Protein AF-0000000083202977 (afdb_homodimer)

pLDDT: mean 98.21, std 1.62, range [86.25, 98.94]

Sequence (234 aa):
MTTTEQITNVATALGWSVETDASRPGFTEFEFRQYTPAGQDFGFSVEMRNGDPDSLLQELEKYYEAYDSDYEAYLWIGTDGHGKNGAPYHIKDIVSDMEAAEAMIDTLYETLKTALKMTTTEQITNVATALGWSVETDASRPGFTEFEFRQYTPAGQDFGFSVEMRNGDPDSLLQELEKYYEAYDSDYEAYLWIGTDGHGKNGAPYHIKDIVSDMEAAEAMIDTLYETLKTALK

Foldseek 3Di:
DAPVVLLCVLLVVLVWDWDWDCPDPQKIKIKTWDAFPLGDTDIDIFMDGNSDVVRRLVRLVVCLVPQDLLVVLVVQADPVRAGDDSAHGHSVRSSVRSVRVSVSSVVSSVSSVVSVD/DAPVVLLCVLLVVLVWDWDWDCPDPQKIKIKTWDAFPLGDTDIDIFMDGNSDVVRRLVRLVVCLVPQDLLVVLVVQADPVRAGDDSAHGHSVRSSVRSVRVSVSSVVSSVSSVVSVD

Solvent-accessible surface area (backbone atoms only — not comparable to full-atom values): 12512 Å² total; per-residue (Å²): 131,52,72,69,53,50,53,47,51,56,43,42,75,72,62,33,47,74,48,76,47,65,83,52,87,60,37,36,37,39,38,41,34,40,65,33,95,68,62,43,88,41,70,53,72,43,46,26,48,70,85,33,67,66,48,27,51,52,44,47,48,53,50,54,72,66,58,46,36,41,36,58,23,44,77,36,47,36,99,76,18,25,34,36,97,71,41,46,60,48,52,59,55,32,35,51,35,30,44,49,44,50,50,51,48,49,49,51,51,54,50,48,56,57,70,74,96,131,53,71,68,52,50,52,46,50,56,42,41,74,72,63,34,46,72,49,77,46,66,84,52,86,61,36,37,37,40,37,40,33,38,63,33,95,67,61,43,87,40,70,53,72,42,46,26,48,69,84,33,65,66,48,28,51,51,44,46,49,52,51,52,74,66,58,46,36,44,37,58,22,44,76,36,49,37,98,75,19,26,34,36,96,71,40,44,60,49,51,60,54,31,35,51,34,30,44,50,46,51,50,50,47,48,52,52,51,54,50,48,54,58,71,73,96

Structure (mmCIF, N/CA/C/O backbone):
data_AF-0000000083202977-model_v1
#
loop_
_entity.id
_entity.type
_entity.pdbx_description
1 polymer 'Uncharacterized protein'
#
loop_
_atom_site.group_PDB
_atom_site.id
_atom_site.type_symbol
_atom_site.label_atom_id
_atom_site.label_alt_id
_atom_site.label_comp_id
_atom_site.label_asym_id
_atom_site.label_entity_id
_atom_site.label_seq_id
_atom_site.pdbx_PDB_ins_code
_atom_site.Cartn_x
_atom_site.Cartn_y
_atom_site.Cartn_z
_atom_site.occupancy
_atom_site.B_iso_or_equiv
_atom_site.auth_seq_id
_atom_site.auth_comp_id
_atom_site.auth_asym_id
_atom_site.auth_atom_id
_atom_site.pdbx_PDB_model_num
ATOM 1 N N . MET A 1 1 ? -1.745 -42.188 -15.844 1 88.81 1 MET A N 1
ATOM 2 C CA . MET A 1 1 ? -1.879 -40.75 -15.852 1 88.81 1 MET A CA 1
ATOM 3 C C . MET A 1 1 ? -0.593 -40.062 -16.328 1 88.81 1 MET A C 1
ATOM 5 O O . MET A 1 1 ? 0.503 -40.469 -15.93 1 88.81 1 MET A O 1
ATOM 9 N N . THR A 1 2 ? -0.663 -39.125 -17.375 1 94.56 2 THR A N 1
ATOM 10 C CA . THR A 1 2 ? 0.52 -38.438 -17.875 1 94.56 2 THR A CA 1
ATOM 11 C C . THR A 1 2 ? 1.009 -37.406 -16.844 1 94.56 2 THR A C 1
ATOM 13 O O . THR A 1 2 ? 0.302 -37.094 -15.891 1 94.56 2 THR A O 1
ATOM 16 N N . THR A 1 3 ? 2.23 -37.062 -17.031 1 96.88 3 THR A N 1
ATOM 17 C CA . THR A 1 3 ? 2.762 -36.031 -16.172 1 96.88 3 THR A CA 1
ATOM 18 C C . THR A 1 3 ? 1.887 -34.781 -16.234 1 96.88 3 THR A C 1
ATOM 20 O O . THR A 1 3 ? 1.595 -34.156 -15.211 1 96.88 3 THR A O 1
ATOM 23 N N . THR A 1 4 ? 1.444 -34.406 -17.406 1 97.88 4 THR A N 1
ATOM 24 C CA . THR A 1 4 ? 0.574 -33.25 -17.609 1 97.88 4 THR A CA 1
ATOM 25 C C . THR A 1 4 ? -0.731 -33.406 -16.844 1 97.88 4 THR A C 1
ATOM 27 O O . THR A 1 4 ? -1.193 -32.469 -16.188 1 97.88 4 THR A O 1
ATOM 30 N N . GLU A 1 5 ? -1.313 -34.594 -16.891 1 97.62 5 GLU A N 1
ATOM 31 C CA . GLU A 1 5 ? -2.555 -34.875 -16.172 1 97.62 5 GLU A CA 1
ATOM 32 C C . GLU A 1 5 ? -2.352 -34.781 -14.656 1 97.62 5 GLU A C 1
ATOM 34 O O . GLU A 1 5 ? -3.211 -34.281 -13.938 1 97.62 5 GLU A O 1
ATOM 39 N N . GLN A 1 6 ? -1.28 -35.312 -14.195 1 98.12 6 GLN A N 1
ATOM 40 C CA . GLN A 1 6 ? -0.985 -35.25 -12.766 1 98.12 6 GLN A CA 1
ATOM 41 C C . GLN A 1 6 ? -0.857 -33.812 -12.281 1 98.12 6 GLN A C 1
ATOM 43 O O . GLN A 1 6 ? -1.429 -33.469 -11.25 1 98.12 6 GLN A O 1
ATOM 48 N N . ILE A 1 7 ? -0.092 -33.031 -13.016 1 98.75 7 ILE A N 1
ATOM 49 C CA . ILE A 1 7 ? 0.1 -31.625 -12.672 1 98.75 7 ILE A CA 1
ATOM 50 C C . ILE A 1 7 ? -1.249 -30.906 -12.656 1 98.75 7 ILE A C 1
ATOM 52 O O . ILE A 1 7 ? -1.564 -30.188 -11.703 1 98.75 7 ILE A O 1
ATOM 56 N N . THR A 1 8 ? -2.041 -31.078 -13.68 1 98.69 8 THR A N 1
ATOM 57 C CA . THR A 1 8 ? -3.346 -30.438 -13.797 1 98.69 8 THR A CA 1
ATOM 58 C C . THR A 1 8 ? -4.258 -30.844 -12.648 1 98.69 8 THR A C 1
ATOM 60 O O . THR A 1 8 ? -4.93 -30.016 -12.047 1 98.69 8 THR A O 1
ATOM 63 N N . ASN A 1 9 ? -4.227 -32.156 -12.328 1 98.56 9 ASN A N 1
ATOM 64 C CA . ASN A 1 9 ? -5.082 -32.656 -11.258 1 98.56 9 ASN A CA 1
ATOM 65 C C . ASN A 1 9 ? -4.703 -32.062 -9.906 1 98.56 9 ASN A C 1
ATOM 67 O O . ASN A 1 9 ? -5.574 -31.656 -9.133 1 98.56 9 ASN A O 1
ATOM 71 N N . VAL A 1 10 ? -3.434 -31.969 -9.578 1 98.81 10 VAL A N 1
ATOM 72 C CA . VAL A 1 10 ? -2.961 -31.391 -8.328 1 98.81 10 VAL A CA 1
ATOM 73 C C . VAL A 1 10 ? -3.369 -29.922 -8.25 1 98.81 10 VAL A C 1
ATOM 75 O O . VAL A 1 10 ? -3.912 -29.469 -7.234 1 98.81 10 VAL A O 1
ATOM 78 N N . ALA A 1 11 ? -3.102 -29.156 -9.336 1 98.88 11 ALA A N 1
ATOM 79 C CA . ALA A 1 11 ? -3.414 -27.734 -9.375 1 98.88 11 ALA A CA 1
ATOM 80 C C . ALA A 1 11 ? -4.914 -27.5 -9.227 1 98.88 11 ALA A C 1
ATOM 82 O O . ALA A 1 11 ? -5.344 -26.609 -8.477 1 98.88 11 ALA A O 1
ATOM 83 N N . THR A 1 12 ? -5.746 -28.297 -9.906 1 98.88 12 THR A N 1
ATOM 84 C CA . THR A 1 12 ? -7.195 -28.141 -9.867 1 98.88 12 THR A CA 1
ATOM 85 C C . THR A 1 12 ? -7.734 -28.453 -8.477 1 98.88 12 THR A C 1
ATOM 87 O O . THR A 1 12 ? -8.703 -27.828 -8.023 1 98.88 12 THR A O 1
ATOM 90 N N . ALA A 1 13 ? -7.141 -29.406 -7.816 1 98.75 13 ALA A N 1
ATOM 91 C CA . ALA A 1 13 ? -7.535 -29.75 -6.453 1 98.75 13 ALA A CA 1
ATOM 92 C C . ALA A 1 13 ? -7.281 -28.578 -5.5 1 98.75 13 ALA A C 1
ATOM 94 O O . ALA A 1 13 ? -7.953 -28.453 -4.473 1 98.75 13 ALA A O 1
ATOM 95 N N . LEU A 1 14 ? -6.305 -27.766 -5.875 1 98.81 14 LEU A N 1
ATOM 96 C CA . LEU A 1 14 ? -5.969 -26.594 -5.078 1 98.81 14 LEU A CA 1
ATOM 97 C C . LEU A 1 14 ? -6.781 -25.375 -5.527 1 98.81 14 LEU A C 1
ATOM 99 O O . LEU A 1 14 ? -6.586 -24.281 -5.016 1 98.81 14 LEU A O 1
ATOM 103 N N . GLY A 1 15 ? -7.641 -25.547 -6.473 1 98.56 15 GLY A N 1
ATOM 104 C CA . GLY A 1 15 ? -8.555 -24.5 -6.887 1 98.56 15 GLY A CA 1
ATOM 105 C C . GLY A 1 15 ? -8.094 -23.766 -8.133 1 98.56 15 GLY A C 1
ATOM 106 O O . GLY A 1 15 ? -8.773 -22.859 -8.617 1 98.56 15 GLY A O 1
ATOM 107 N N . TRP A 1 16 ? -6.965 -24.109 -8.719 1 98.88 16 TRP A N 1
ATOM 108 C CA . TRP A 1 16 ? -6.457 -23.438 -9.906 1 98.88 16 TRP A CA 1
ATOM 109 C C . TRP A 1 16 ? -7.172 -23.922 -11.156 1 98.88 16 TRP A C 1
ATOM 111 O O . TRP A 1 16 ? -7.449 -25.109 -11.297 1 98.88 16 TRP A O 1
ATOM 121 N N . SER A 1 17 ? -7.457 -23.047 -12.078 1 98.88 17 SER A N 1
ATOM 122 C CA . SER A 1 17 ? -7.727 -23.406 -13.469 1 98.88 17 SER A CA 1
ATOM 123 C C . SER A 1 17 ? -6.434 -23.562 -14.266 1 98.88 17 SER A C 1
ATOM 125 O O . SER A 1 17 ? -5.535 -22.719 -14.164 1 98.88 17 SER A O 1
ATOM 127 N N . VAL A 1 18 ? -6.371 -24.609 -15.062 1 98.88 18 VAL A N 1
ATOM 128 C CA . VAL A 1 18 ? -5.129 -24.875 -15.781 1 98.88 18 VAL A CA 1
ATOM 129 C C . VAL A 1 18 ? -5.422 -25.047 -17.266 1 98.88 18 VAL A C 1
ATOM 131 O O . VAL A 1 18 ? -6.293 -25.844 -17.641 1 98.88 18 VAL A O 1
ATOM 134 N N . GLU A 1 19 ? -4.797 -24.266 -18.078 1 98.81 19 GLU A N 1
ATOM 135 C CA . GLU A 1 19 ? -4.773 -24.469 -19.516 1 98.81 19 GLU A CA 1
ATOM 136 C C . GLU A 1 19 ? -3.375 -24.844 -20 1 98.81 19 GLU A C 1
ATOM 138 O O . GLU A 1 19 ? -2.381 -24.281 -19.547 1 98.81 19 GLU A O 1
ATOM 143 N N . THR A 1 20 ? -3.303 -25.828 -20.875 1 98.56 20 THR A N 1
ATOM 144 C CA . THR A 1 20 ? -2.01 -26.281 -21.391 1 98.56 20 THR A CA 1
ATOM 145 C C . THR A 1 20 ? -1.903 -26.031 -22.891 1 98.56 20 THR A C 1
ATOM 147 O O . THR A 1 20 ? -2.914 -26.016 -23.594 1 98.56 20 THR A O 1
ATOM 150 N N . ASP A 1 21 ? -0.727 -25.656 -23.328 1 98.62 21 ASP A N 1
ATOM 151 C CA . ASP A 1 21 ? -0.398 -25.469 -24.734 1 98.62 21 ASP A CA 1
ATOM 152 C C . ASP A 1 21 ? 0.879 -26.219 -25.109 1 98.62 21 ASP A C 1
ATOM 154 O O . ASP A 1 21 ? 1.955 -25.922 -24.578 1 98.62 21 ASP A O 1
ATOM 158 N N . ALA A 1 22 ? 0.745 -27.234 -25.938 1 97.56 22 ALA A N 1
ATOM 159 C CA . ALA A 1 22 ? 1.88 -28.047 -26.391 1 97.56 22 ALA A CA 1
ATOM 160 C C . ALA A 1 22 ? 2.131 -27.859 -2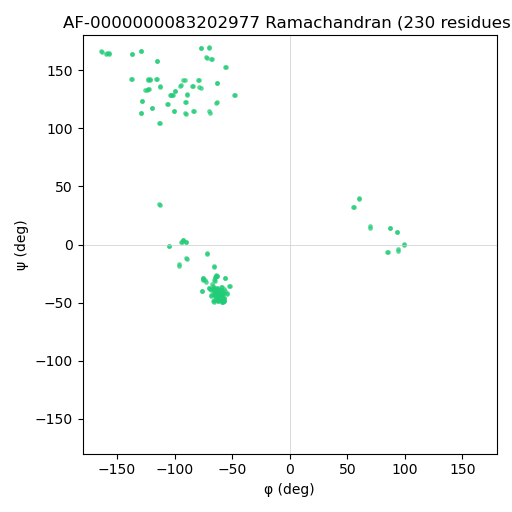7.875 1 97.56 22 ALA A C 1
ATOM 162 O O . ALA A 1 22 ? 2.533 -28.797 -28.562 1 97.56 22 ALA A O 1
ATOM 163 N N . SER A 1 23 ? 1.877 -26.609 -28.406 1 97.44 23 SER A N 1
ATOM 164 C CA . SER A 1 23 ? 2.051 -26.328 -29.828 1 97.44 23 SER A CA 1
ATOM 165 C C . SER A 1 23 ? 3.527 -26.25 -30.203 1 97.44 23 SER A C 1
ATOM 167 O O . SER A 1 23 ? 3.896 -26.5 -31.359 1 97.44 23 SER A O 1
ATOM 169 N N . ARG A 1 24 ? 4.488 -25.812 -29.391 1 96.94 24 ARG A N 1
ATOM 170 C CA . ARG A 1 24 ? 5.93 -25.797 -29.609 1 96.94 24 ARG A CA 1
ATOM 171 C C . ARG A 1 24 ? 6.555 -27.141 -29.281 1 96.94 24 ARG A C 1
ATOM 173 O O . ARG A 1 24 ? 6.445 -27.625 -28.141 1 96.94 24 ARG A O 1
ATOM 180 N N . PRO A 1 25 ? 7.113 -27.859 -30.219 1 97.25 25 PRO A N 1
ATOM 181 C CA . PRO A 1 25 ? 7.719 -29.172 -29.969 1 97.25 25 PRO A CA 1
ATOM 182 C C . PRO A 1 25 ? 8.648 -29.172 -28.766 1 97.25 25 PRO A C 1
ATOM 184 O O . PRO A 1 25 ? 9.508 -28.297 -28.625 1 97.25 25 PRO A O 1
ATOM 187 N N . GLY A 1 26 ? 8.453 -30.141 -27.812 1 97.38 26 GLY A N 1
ATOM 188 C CA . GLY A 1 26 ? 9.32 -30.328 -26.656 1 97.38 26 GLY A CA 1
ATOM 189 C C . GLY A 1 26 ? 8.953 -29.438 -25.484 1 97.38 26 GLY A C 1
ATOM 190 O O . GLY A 1 26 ? 9.578 -29.516 -24.422 1 97.38 26 GLY A O 1
ATOM 191 N N . PHE A 1 27 ? 8.023 -28.578 -25.75 1 98.44 27 PHE A N 1
ATOM 192 C CA . PHE A 1 27 ? 7.617 -27.641 -24.703 1 98.44 27 PHE A CA 1
ATOM 193 C C . PHE A 1 27 ? 6.129 -27.766 -24.422 1 98.44 27 PHE A C 1
ATOM 195 O O . PHE A 1 27 ? 5.324 -27.938 -25.328 1 98.44 27 PHE A O 1
ATOM 202 N N . THR A 1 28 ? 5.789 -27.828 -23.141 1 98.62 28 THR A N 1
ATOM 203 C CA . THR A 1 28 ? 4.406 -27.688 -22.703 1 98.62 28 THR A CA 1
ATOM 204 C C . THR A 1 28 ? 4.254 -26.484 -21.766 1 98.62 28 THR A C 1
ATOM 206 O O . THR A 1 28 ? 4.891 -26.422 -20.719 1 98.62 28 THR A O 1
ATOM 209 N N . GLU A 1 29 ? 3.473 -25.5 -22.172 1 98.81 29 GLU A N 1
ATOM 210 C CA . GLU A 1 29 ? 3.176 -24.328 -21.344 1 98.81 29 GLU A CA 1
ATOM 211 C C . GLU A 1 29 ? 1.945 -24.578 -20.469 1 98.81 29 GLU A C 1
ATOM 213 O O . GLU A 1 29 ? 0.939 -25.109 -20.953 1 98.81 29 GLU A O 1
ATOM 218 N N . PHE A 1 30 ? 2.09 -24.328 -19.219 1 98.88 30 PHE A N 1
ATOM 219 C CA . PHE A 1 30 ? 0.978 -24.359 -18.266 1 98.88 30 PHE A CA 1
ATOM 220 C C . PHE A 1 30 ? 0.575 -22.938 -17.859 1 98.88 30 PHE A C 1
ATOM 222 O O . PHE A 1 30 ? 1.399 -22.172 -17.359 1 98.88 30 PHE A O 1
ATOM 229 N N . GLU A 1 31 ? -0.655 -22.594 -18.109 1 98.88 31 GLU A N 1
ATOM 230 C CA . GLU A 1 31 ? -1.235 -21.359 -17.578 1 98.88 31 GLU A CA 1
ATOM 231 C C . GLU A 1 31 ? -2.105 -21.641 -16.359 1 98.88 31 GLU A C 1
ATOM 233 O O . GLU A 1 31 ? -3.121 -22.328 -16.469 1 98.88 31 GLU A O 1
ATOM 238 N N . PHE A 1 32 ? -1.666 -21.125 -15.266 1 98.94 32 PHE A N 1
ATOM 239 C CA . PHE A 1 32 ? -2.404 -21.25 -14.016 1 98.94 32 PHE A CA 1
ATOM 240 C C . PHE A 1 32 ? -3.195 -19.984 -13.719 1 98.94 32 PHE A C 1
ATOM 242 O O . PHE A 1 32 ? -2.654 -18.875 -13.789 1 98.94 32 PHE A O 1
ATOM 249 N N . ARG A 1 33 ? -4.453 -20.125 -13.375 1 98.81 33 ARG A N 1
ATOM 250 C CA . ARG A 1 33 ? -5.277 -18.969 -13.023 1 98.81 33 ARG A CA 1
ATOM 251 C C . ARG A 1 33 ? -6.145 -19.266 -11.805 1 98.81 33 ARG A C 1
ATOM 253 O O . ARG A 1 33 ? -6.629 -20.375 -11.641 1 98.81 33 ARG A O 1
ATOM 260 N N . GLN A 1 34 ? -6.309 -18.328 -11 1 98.31 34 GLN A N 1
ATOM 261 C CA . GLN A 1 34 ? -7.188 -18.375 -9.836 1 98.31 34 GLN A CA 1
ATOM 262 C C . GLN A 1 34 ? -7.559 -16.969 -9.367 1 98.31 34 GLN A C 1
ATOM 264 O O . GLN A 1 34 ? -7.016 -15.984 -9.867 1 98.31 34 GLN A O 1
ATOM 269 N N . TYR A 1 35 ? -8.578 -16.859 -8.555 1 98.44 35 TYR A N 1
ATOM 270 C CA . TYR A 1 35 ? -8.922 -15.594 -7.918 1 98.44 35 TYR A CA 1
ATOM 271 C C . TYR A 1 35 ? -8.289 -15.492 -6.535 1 98.44 35 TYR A C 1
ATOM 273 O O . TYR A 1 35 ? -8.258 -16.469 -5.785 1 98.44 35 TYR A O 1
ATOM 281 N N . THR A 1 36 ? -7.781 -14.359 -6.281 1 98.44 36 THR A N 1
ATOM 282 C CA . THR A 1 36 ? -7.277 -14.125 -4.93 1 98.44 36 THR A CA 1
ATOM 283 C C . THR A 1 36 ? -8.43 -14.031 -3.934 1 98.44 36 THR A C 1
ATOM 285 O O . THR A 1 36 ? -9.594 -14 -4.324 1 98.44 36 THR A O 1
ATOM 288 N N . PRO A 1 37 ? -8.117 -14.031 -2.631 1 98.44 37 PRO A N 1
ATOM 289 C CA . PRO A 1 37 ? -9.172 -13.914 -1.626 1 98.44 37 PRO A CA 1
ATOM 290 C C . PRO A 1 37 ? -10.031 -12.664 -1.812 1 98.44 37 PRO A C 1
ATOM 292 O O . PRO A 1 37 ? -11.234 -12.688 -1.529 1 98.44 37 PRO A O 1
ATOM 295 N N . ALA A 1 38 ? -9.414 -11.586 -2.391 1 98.31 38 ALA A N 1
ATOM 296 C CA . ALA A 1 38 ? -10.172 -10.352 -2.584 1 98.31 38 ALA A CA 1
ATOM 297 C C . ALA A 1 38 ? -10.812 -10.312 -3.969 1 98.31 38 ALA A C 1
ATOM 299 O O . ALA A 1 38 ? -11.391 -9.297 -4.363 1 98.31 38 ALA A O 1
ATOM 300 N N . GLY A 1 39 ? -10.672 -11.367 -4.723 1 97.38 39 GLY A N 1
ATOM 301 C CA . GLY A 1 39 ? -11.414 -11.5 -5.969 1 97.38 39 GLY A CA 1
ATOM 302 C C . GLY A 1 39 ? -10.633 -11 -7.176 1 97.38 39 GLY A C 1
ATOM 303 O O . GLY A 1 39 ? -11.203 -10.812 -8.25 1 97.38 39 GLY A O 1
ATOM 304 N N . GLN A 1 40 ? -9.406 -10.734 -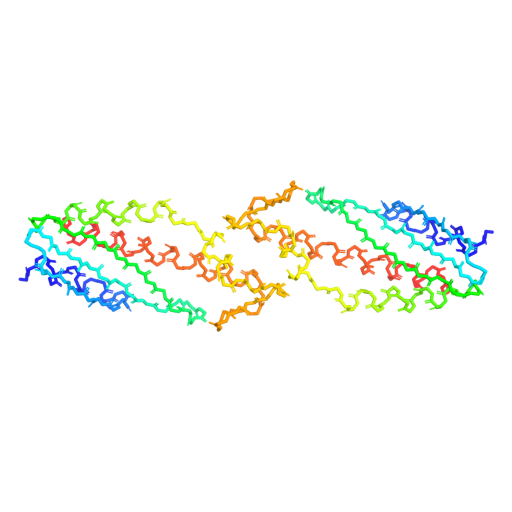7.043 1 96.5 40 GLN A N 1
ATOM 305 C CA . GLN A 1 40 ? -8.594 -10.297 -8.172 1 96.5 40 GLN A CA 1
ATOM 306 C C . GLN A 1 40 ? -8.188 -11.477 -9.047 1 96.5 40 GLN A C 1
ATOM 308 O O . GLN A 1 40 ? -7.832 -12.539 -8.539 1 96.5 40 GLN A O 1
ATOM 313 N N . ASP A 1 41 ? -8.32 -11.273 -10.367 1 95.19 41 ASP A N 1
ATOM 314 C CA . ASP A 1 41 ? -7.891 -12.289 -11.32 1 95.19 41 ASP A CA 1
ATOM 315 C C . ASP A 1 41 ? -6.371 -12.422 -11.336 1 95.19 41 ASP A C 1
ATOM 317 O O . ASP A 1 41 ? -5.664 -11.477 -11.695 1 95.19 41 ASP A O 1
ATOM 321 N N . PHE A 1 42 ? -5.863 -13.547 -10.898 1 97 42 PHE A N 1
ATOM 322 C CA . PHE A 1 42 ? -4.438 -13.805 -10.734 1 97 42 PHE A CA 1
ATOM 323 C C . PHE A 1 42 ? -4.023 -15.047 -11.516 1 97 42 PHE A C 1
ATOM 325 O O . PHE A 1 42 ? -4.73 -16.047 -11.508 1 97 42 PHE A O 1
ATOM 332 N N . GLY A 1 43 ? -2.873 -14.797 -12.258 1 98.12 43 GLY A N 1
ATOM 333 C CA . GLY A 1 43 ? -2.379 -15.961 -12.977 1 98.12 43 GLY A CA 1
ATOM 334 C C . GLY A 1 43 ? -0.942 -15.812 -13.438 1 98.12 43 GLY A C 1
ATOM 335 O O . GLY A 1 43 ? -0.369 -14.727 -13.359 1 98.12 43 GLY A O 1
ATOM 336 N N . PHE A 1 44 ? -0.363 -16.922 -13.828 1 98.75 44 PHE A N 1
ATOM 337 C CA . PHE A 1 44 ? 0.998 -16.953 -14.352 1 98.75 44 PHE A CA 1
ATOM 338 C C . PHE A 1 44 ? 1.203 -18.188 -15.234 1 98.75 44 PHE A C 1
ATOM 340 O O . PHE A 1 44 ? 0.365 -19.094 -15.25 1 98.75 44 PHE A O 1
ATOM 347 N N . SER A 1 45 ? 2.264 -18.141 -15.992 1 98.69 45 SER A N 1
ATOM 348 C CA . SER A 1 45 ? 2.596 -19.25 -16.875 1 98.69 45 SER A CA 1
ATOM 349 C C . SER A 1 45 ? 4 -19.781 -16.594 1 98.69 45 SER A C 1
ATOM 351 O O . SER A 1 45 ? 4.914 -19 -16.312 1 98.69 45 SER A O 1
ATOM 353 N N . VAL A 1 46 ? 4.113 -21.094 -16.672 1 98.81 46 VAL A N 1
ATOM 354 C CA . VAL A 1 46 ? 5.414 -21.75 -16.609 1 98.81 46 VAL A CA 1
ATOM 355 C C . VAL A 1 46 ? 5.488 -22.859 -17.672 1 98.81 46 VAL A C 1
ATOM 357 O O . VAL A 1 46 ? 4.461 -23.281 -18.203 1 98.81 46 VAL A O 1
ATOM 360 N N . GLU A 1 47 ? 6.707 -23.25 -17.891 1 98.56 47 GLU A N 1
ATOM 361 C CA . GLU A 1 47 ? 6.91 -24.219 -18.969 1 98.56 47 GLU A CA 1
ATOM 362 C C . GLU A 1 47 ? 7.562 -25.484 -18.438 1 98.56 47 GLU A C 1
ATOM 364 O O . GLU A 1 47 ? 8.43 -25.438 -17.562 1 98.56 47 GLU A O 1
ATOM 369 N N . MET A 1 48 ? 7.094 -26.641 -19.016 1 98.75 48 MET A N 1
ATOM 370 C CA . MET A 1 48 ? 7.754 -27.938 -18.859 1 98.75 48 MET A CA 1
ATOM 371 C C . MET A 1 48 ? 8.531 -28.312 -20.109 1 98.75 48 MET A C 1
ATOM 373 O O . MET A 1 48 ? 8 -28.219 -21.219 1 98.75 48 MET A O 1
ATOM 377 N N . ARG A 1 49 ? 9.766 -28.656 -19.953 1 98.62 49 ARG A N 1
ATOM 378 C CA . ARG A 1 49 ? 10.617 -29.016 -21.078 1 98.62 49 ARG A CA 1
ATOM 379 C C . ARG A 1 49 ? 10.781 -30.516 -21.203 1 98.62 49 ARG A C 1
ATOM 381 O O . ARG A 1 49 ? 11.102 -31.188 -20.219 1 98.62 49 ARG A O 1
ATOM 388 N N . ASN A 1 50 ? 10.531 -31.094 -22.406 1 97.75 50 ASN A N 1
ATOM 389 C CA . ASN A 1 50 ? 10.758 -32.5 -22.781 1 97.75 50 ASN A CA 1
ATOM 390 C C . ASN A 1 50 ? 10.039 -33.438 -21.828 1 97.75 50 ASN A C 1
ATOM 392 O O . ASN A 1 50 ? 10.578 -34.5 -21.469 1 97.75 50 ASN A O 1
ATOM 396 N N . GLY A 1 51 ? 8.906 -33.031 -21.312 1 96.81 51 GLY A N 1
ATOM 397 C CA . GLY A 1 51 ? 8.086 -33.875 -20.453 1 96.81 51 GLY A CA 1
ATOM 398 C C . GLY A 1 51 ? 8.703 -34.125 -19.094 1 96.81 51 GLY A C 1
ATOM 399 O O . GLY A 1 51 ? 8.297 -35.031 -18.375 1 96.81 51 GLY A O 1
ATOM 400 N N . ASP A 1 52 ? 9.734 -33.344 -18.719 1 97.94 52 ASP A N 1
ATOM 401 C CA . ASP A 1 52 ? 10.445 -33.469 -17.438 1 97.94 52 ASP A CA 1
ATOM 402 C C . ASP A 1 52 ? 9.805 -32.594 -16.359 1 97.94 52 ASP A C 1
ATOM 404 O O . ASP A 1 52 ? 9.922 -31.375 -16.391 1 97.94 52 ASP A O 1
ATOM 408 N N . PRO A 1 53 ? 9.195 -33.219 -15.344 1 97.81 53 PRO A N 1
ATOM 409 C CA . PRO A 1 53 ? 8.523 -32.438 -14.305 1 97.81 53 PRO A CA 1
ATOM 410 C C . PRO A 1 53 ? 9.492 -31.562 -13.523 1 97.81 53 PRO A C 1
ATOM 412 O O . PRO A 1 53 ? 9.102 -30.5 -13.023 1 97.81 53 PRO A O 1
ATOM 415 N N . ASP A 1 54 ? 10.797 -31.953 -13.422 1 98.38 54 ASP A N 1
ATOM 416 C CA . ASP A 1 54 ? 11.773 -31.141 -12.711 1 98.38 54 ASP A CA 1
ATOM 417 C C . ASP A 1 54 ? 11.969 -29.781 -13.383 1 98.38 54 ASP A C 1
ATOM 419 O O . ASP A 1 54 ? 12.219 -28.781 -12.711 1 98.38 54 ASP A O 1
ATOM 423 N N . SER A 1 55 ? 11.938 -29.781 -14.672 1 98.69 55 SER A N 1
ATOM 424 C CA . SER A 1 55 ? 12.078 -28.516 -15.391 1 98.69 55 SER A CA 1
ATOM 425 C C . SER A 1 55 ? 10.93 -27.562 -15.07 1 98.69 55 SER A C 1
ATOM 427 O O . SER A 1 55 ? 11.125 -26.359 -14.969 1 98.69 55 SER A O 1
ATOM 429 N N . LEU A 1 56 ? 9.672 -28.031 -14.93 1 98.75 56 LEU A N 1
ATOM 430 C C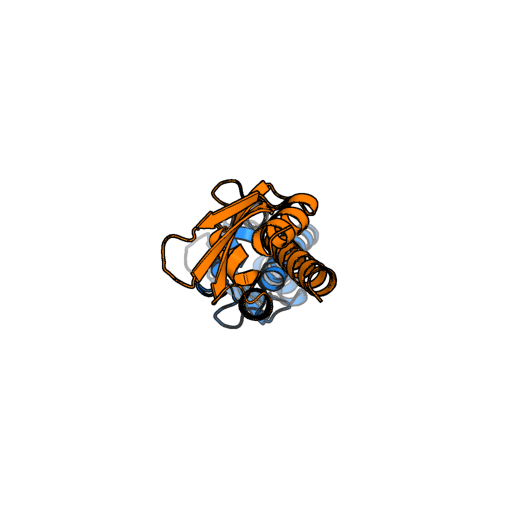A . LEU A 1 56 ? 8.531 -27.203 -14.539 1 98.75 56 LEU A CA 1
ATOM 431 C C . LEU A 1 56 ? 8.695 -26.688 -13.117 1 98.75 56 LEU A C 1
ATOM 433 O O . LEU A 1 56 ? 8.461 -25.5 -12.859 1 98.75 56 LEU A O 1
ATOM 437 N N . LEU A 1 57 ? 9.055 -27.578 -12.188 1 98.88 57 LEU A N 1
ATOM 438 C CA . LEU A 1 57 ? 9.227 -27.188 -10.797 1 98.88 57 LEU A CA 1
ATOM 439 C C . LEU A 1 57 ? 10.281 -26.094 -10.656 1 98.88 57 LEU A C 1
ATOM 441 O O . LEU A 1 57 ? 10.133 -25.188 -9.852 1 98.88 57 LEU A O 1
ATOM 445 N N . GLN A 1 58 ? 11.367 -26.203 -11.414 1 98.81 58 GLN A N 1
ATOM 446 C CA . GLN A 1 58 ? 12.398 -25.172 -11.391 1 98.81 58 GLN A CA 1
ATOM 447 C C . GLN A 1 58 ? 11.844 -23.828 -11.828 1 98.81 58 GLN A C 1
ATOM 449 O O . GLN A 1 58 ? 12.125 -22.797 -11.203 1 98.81 58 GLN A O 1
ATOM 454 N N . GLU A 1 59 ? 11.07 -23.812 -12.938 1 98.81 59 GLU A N 1
ATOM 455 C CA . GLU A 1 59 ? 10.453 -22.578 -13.414 1 98.81 59 GLU A CA 1
ATOM 456 C C . GLU A 1 59 ? 9.492 -22 -12.367 1 98.81 59 GLU A C 1
ATOM 458 O O . GLU A 1 59 ? 9.445 -20.797 -12.156 1 98.81 59 GLU A O 1
ATOM 463 N N . LEU A 1 60 ? 8.727 -22.875 -11.773 1 98.88 60 LEU A N 1
ATOM 464 C CA . LEU A 1 60 ? 7.77 -22.453 -10.75 1 98.88 60 LEU A CA 1
ATOM 465 C C . LEU A 1 60 ? 8.484 -21.891 -9.531 1 98.88 60 LEU A C 1
ATOM 467 O O . LEU A 1 60 ? 8.07 -20.859 -8.984 1 98.88 60 LEU A O 1
ATOM 471 N N . GLU A 1 61 ? 9.5 -22.5 -9.086 1 98.88 61 GLU A N 1
ATOM 472 C CA . GLU A 1 61 ? 10.297 -22.016 -7.969 1 98.88 61 GLU A CA 1
ATOM 473 C C . GLU A 1 61 ? 10.883 -20.641 -8.258 1 98.88 61 GLU A C 1
ATOM 475 O O . GLU A 1 61 ? 10.844 -19.75 -7.41 1 98.88 61 GLU A O 1
ATOM 480 N N . LYS A 1 62 ? 11.453 -20.516 -9.438 1 98.81 62 LYS A N 1
ATOM 481 C CA . LYS A 1 62 ? 12.008 -19.219 -9.836 1 98.81 62 LYS A CA 1
ATOM 482 C C . LYS A 1 62 ? 10.938 -18.141 -9.805 1 98.81 62 LYS A C 1
ATOM 484 O O . LYS A 1 62 ? 11.188 -17.016 -9.344 1 98.81 62 LYS A O 1
ATOM 489 N N . TYR A 1 63 ? 9.758 -18.453 -10.398 1 98.81 63 TYR A N 1
ATOM 490 C CA . TYR A 1 63 ? 8.656 -17.5 -10.391 1 98.81 63 TYR A CA 1
ATOM 491 C C . TYR A 1 63 ? 8.281 -17.109 -8.961 1 98.81 63 TYR A C 1
ATOM 493 O O . TYR A 1 63 ? 8.125 -15.922 -8.656 1 98.81 63 TYR A O 1
ATOM 501 N N . TYR A 1 64 ? 8.125 -18.156 -8.094 1 98.81 64 TYR A N 1
ATOM 502 C CA . TYR A 1 64 ? 7.77 -17.922 -6.695 1 98.81 64 TYR A CA 1
ATOM 503 C C . TYR A 1 64 ? 8.797 -17.047 -6.008 1 98.81 64 TYR A C 1
ATOM 505 O O . TYR A 1 64 ? 8.438 -16.062 -5.336 1 98.81 64 TYR A O 1
ATOM 513 N N . GLU A 1 65 ? 10.062 -17.312 -6.125 1 98.56 65 GLU A N 1
ATOM 514 C CA . GLU A 1 65 ? 11.141 -16.594 -5.453 1 98.56 65 GLU A CA 1
ATOM 515 C C . GLU A 1 65 ? 11.227 -15.148 -5.934 1 98.56 65 GLU A C 1
ATOM 517 O O . GLU A 1 65 ? 11.641 -14.258 -5.184 1 98.56 65 GLU A O 1
ATOM 522 N N . ALA A 1 66 ? 10.797 -14.922 -7.195 1 98.38 66 ALA A N 1
ATOM 523 C CA . ALA A 1 66 ? 10.883 -13.586 -7.789 1 98.38 66 ALA A CA 1
ATOM 524 C C . ALA A 1 66 ? 9.617 -12.781 -7.512 1 98.38 66 ALA A C 1
ATOM 526 O O . ALA A 1 66 ? 9.57 -11.578 -7.781 1 98.38 66 ALA A O 1
ATOM 527 N N . TYR A 1 67 ? 8.594 -13.5 -7.004 1 98.75 67 TYR A N 1
ATOM 528 C CA . TYR A 1 67 ? 7.328 -12.82 -6.75 1 98.75 67 TYR A CA 1
ATOM 529 C C . TYR A 1 67 ? 7.484 -11.75 -5.676 1 98.75 67 TYR A C 1
ATOM 531 O O . TYR A 1 67 ? 7.984 -12.031 -4.582 1 98.75 67 TYR A O 1
ATOM 539 N N . ASP A 1 68 ? 7.168 -10.57 -6.023 1 98.75 68 ASP A N 1
ATOM 540 C CA . ASP A 1 68 ? 7.223 -9.406 -5.145 1 98.75 68 ASP A CA 1
ATOM 541 C C . ASP A 1 68 ? 5.824 -8.867 -4.859 1 98.75 68 ASP A C 1
ATOM 543 O O . ASP A 1 68 ? 5.246 -8.148 -5.684 1 98.75 68 ASP A O 1
ATOM 547 N N . SER A 1 69 ? 5.32 -9.133 -3.645 1 98.75 69 SER A N 1
ATOM 548 C CA . SER A 1 69 ? 3.941 -8.797 -3.303 1 98.75 69 SER A CA 1
ATOM 549 C C . SER A 1 69 ? 3.73 -7.285 -3.291 1 98.75 69 SER A C 1
ATOM 551 O O . SER A 1 69 ? 2.646 -6.805 -3.629 1 98.75 69 SER A O 1
ATOM 553 N N . ASP A 1 70 ? 4.797 -6.523 -2.947 1 98.88 70 ASP A N 1
ATOM 554 C CA . ASP A 1 70 ? 4.699 -5.066 -2.98 1 98.88 70 ASP A CA 1
ATOM 555 C C . ASP A 1 70 ? 4.52 -4.562 -4.41 1 98.88 70 ASP A C 1
ATOM 557 O O . ASP A 1 70 ? 3.621 -3.76 -4.684 1 98.88 70 ASP A O 1
ATOM 561 N N . TYR A 1 71 ? 5.355 -5.047 -5.277 1 98.88 71 TYR A N 1
ATOM 562 C CA . TYR A 1 71 ? 5.273 -4.633 -6.676 1 98.88 71 TYR A CA 1
ATOM 563 C C . TYR A 1 71 ? 3.936 -5.035 -7.285 1 98.88 71 TYR A C 1
ATOM 565 O O . TYR A 1 71 ? 3.295 -4.234 -7.973 1 98.88 71 TYR A O 1
ATOM 573 N N . GLU A 1 72 ? 3.523 -6.285 -7.016 1 98.75 72 GLU A N 1
ATOM 574 C CA . GLU A 1 72 ? 2.248 -6.754 -7.543 1 98.75 72 GLU A CA 1
ATOM 575 C C . GLU A 1 72 ? 1.088 -5.914 -7.02 1 98.75 72 GLU A C 1
ATOM 577 O O . GLU A 1 72 ? 0.164 -5.582 -7.766 1 98.75 72 GLU A O 1
ATOM 582 N N . ALA A 1 73 ? 1.142 -5.582 -5.715 1 98.88 73 ALA A N 1
ATOM 583 C CA . ALA A 1 73 ? 0.109 -4.73 -5.133 1 98.88 73 ALA A CA 1
ATOM 584 C C . ALA A 1 73 ? 0.072 -3.367 -5.82 1 98.88 73 ALA A C 1
ATOM 586 O O . ALA A 1 73 ? -1.003 -2.863 -6.156 1 98.88 73 ALA A O 1
ATOM 587 N N . TYR A 1 74 ? 1.257 -2.781 -6.082 1 98.88 74 TYR A N 1
ATOM 588 C CA . TYR A 1 74 ? 1.383 -1.475 -6.719 1 98.88 74 TYR A CA 1
ATOM 589 C C . TYR A 1 74 ? 0.583 -1.419 -8.016 1 98.88 74 TYR A C 1
ATOM 591 O O . TYR A 1 74 ? -0.056 -0.407 -8.312 1 98.88 74 TYR A O 1
ATOM 599 N N . LEU A 1 75 ? 0.525 -2.521 -8.766 1 98.31 75 LEU A N 1
ATOM 600 C CA . LEU A 1 75 ? -0.146 -2.58 -10.062 1 98.31 75 LEU A CA 1
ATOM 601 C C . LEU A 1 75 ? -1.65 -2.387 -9.898 1 98.31 75 LEU A C 1
ATOM 603 O O . LEU A 1 75 ? -2.34 -2.043 -10.867 1 98.31 75 LEU A O 1
ATOM 607 N N . TRP A 1 76 ? -2.127 -2.58 -8.688 1 98.44 76 TRP A N 1
ATOM 608 C CA . TRP A 1 76 ? -3.562 -2.498 -8.438 1 98.44 76 TRP A CA 1
ATOM 609 C C . TRP A 1 76 ? -3.918 -1.2 -7.719 1 98.44 76 TRP A C 1
ATOM 611 O O . TRP A 1 76 ? -5.078 -0.972 -7.379 1 98.44 76 TRP A O 1
ATOM 621 N N . ILE A 1 77 ? -2.953 -0.366 -7.398 1 98.81 77 ILE A N 1
ATOM 622 C CA . ILE A 1 77 ? -3.174 0.912 -6.73 1 98.81 77 ILE A CA 1
ATOM 623 C C . ILE A 1 77 ? -3.373 2.01 -7.773 1 98.81 77 ILE A C 1
ATOM 625 O O . ILE A 1 77 ? -2.523 2.207 -8.648 1 98.81 77 ILE A O 1
ATOM 629 N N . GLY A 1 78 ? -4.508 2.699 -7.703 1 98.75 78 GLY A N 1
ATOM 630 C CA . GLY A 1 78 ? -4.777 3.824 -8.578 1 98.75 78 GLY A CA 1
ATOM 631 C C . GLY A 1 78 ? -4.051 5.09 -8.172 1 98.75 78 GLY A C 1
ATOM 632 O O . GLY A 1 78 ? -3.498 5.168 -7.07 1 98.75 78 GLY A O 1
ATOM 633 N N . THR A 1 79 ? -4.039 6.141 -9.016 1 98.38 79 THR A N 1
ATOM 634 C CA . THR A 1 79 ? -3.336 7.398 -8.781 1 98.38 79 THR A CA 1
ATOM 635 C C . THR A 1 79 ? -4.027 8.219 -7.699 1 98.38 79 THR A C 1
ATOM 637 O O . THR A 1 79 ? -3.49 9.219 -7.23 1 98.38 79 THR A O 1
ATOM 640 N N . ASP A 1 80 ? -5.191 7.812 -7.254 1 98.38 80 ASP A N 1
ATOM 641 C CA . ASP A 1 80 ? -5.891 8.461 -6.148 1 98.38 80 ASP A CA 1
ATOM 642 C C . ASP A 1 80 ? -5.57 7.773 -4.82 1 98.38 80 ASP A C 1
ATOM 644 O O . ASP A 1 80 ? -6.172 8.086 -3.793 1 98.38 80 ASP A O 1
ATOM 648 N N . GLY A 1 81 ? -4.699 6.746 -4.867 1 98.62 81 GLY A N 1
ATOM 649 C CA . GLY A 1 81 ? -4.262 6.066 -3.654 1 98.62 81 GLY A CA 1
ATOM 650 C C . GLY A 1 81 ? -5.188 4.941 -3.234 1 98.62 81 GLY A C 1
ATOM 651 O O . GLY A 1 81 ? -5.098 4.441 -2.111 1 98.62 81 GLY A O 1
ATOM 652 N N . HIS A 1 82 ? -6.086 4.496 -4.109 1 98.88 82 HIS A N 1
ATOM 653 C CA . HIS A 1 82 ? -7.027 3.428 -3.781 1 98.88 82 HIS A CA 1
ATOM 654 C C . HIS A 1 82 ? -7.008 2.334 -4.844 1 98.88 82 HIS A C 1
ATOM 656 O O . HIS A 1 82 ? -6.406 2.504 -5.906 1 98.88 82 HIS A O 1
ATOM 662 N N . GLY A 1 83 ? -7.609 1.251 -4.477 1 98.69 83 GLY A N 1
ATOM 663 C CA . GLY A 1 83 ? -7.625 0.129 -5.398 1 98.69 83 GLY A CA 1
ATOM 664 C C . GLY A 1 83 ? -8.359 0.432 -6.691 1 98.69 83 GLY A C 1
ATOM 665 O O . GLY A 1 83 ? -9.398 1.103 -6.68 1 98.69 83 GLY A O 1
ATOM 666 N N . LYS A 1 84 ? -7.809 -0.019 -7.738 1 98.12 84 LYS A N 1
ATOM 667 C CA . LYS A 1 84 ? -8.453 0.103 -9.039 1 98.12 84 LYS A CA 1
ATOM 668 C C . LYS A 1 84 ? -8.805 -1.269 -9.609 1 98.12 84 LYS A C 1
ATOM 670 O O . LYS A 1 84 ? -8.352 -2.295 -9.102 1 98.12 84 LYS A O 1
ATOM 675 N N . ASN A 1 85 ? -9.781 -1.354 -10.547 1 96.44 85 ASN A N 1
ATOM 676 C CA . ASN A 1 85 ? -10.133 -2.557 -11.297 1 96.44 85 ASN A CA 1
ATOM 677 C C . ASN A 1 85 ? -10.586 -3.68 -10.367 1 96.44 85 ASN A C 1
ATOM 679 O O . ASN A 1 85 ? -10.18 -4.832 -10.531 1 96.44 85 ASN A O 1
ATOM 683 N N . GLY A 1 86 ? -11.328 -3.307 -9.352 1 96.19 86 GLY A N 1
ATOM 684 C CA . GLY A 1 86 ? -11.953 -4.305 -8.5 1 96.19 86 GLY A CA 1
ATOM 685 C C . GLY A 1 86 ? -11.125 -4.652 -7.281 1 96.19 86 GLY A C 1
ATOM 686 O O . GLY A 1 86 ? -11.547 -5.453 -6.445 1 96.19 86 GLY A O 1
ATOM 687 N N . ALA A 1 87 ? -9.891 -4.074 -7.176 1 98.25 87 ALA A N 1
ATOM 688 C CA . ALA A 1 87 ? -9.086 -4.297 -5.98 1 98.25 87 ALA A CA 1
ATOM 689 C C . ALA A 1 87 ? -9.703 -3.619 -4.762 1 98.25 87 ALA A C 1
ATOM 691 O O . ALA A 1 87 ? -10.516 -2.703 -4.906 1 98.25 87 ALA A O 1
ATOM 692 N N . PRO A 1 88 ? -9.305 -4.09 -3.514 1 98.81 88 PRO A N 1
ATOM 693 C CA . PRO A 1 88 ? -9.805 -3.463 -2.287 1 98.81 88 PRO A CA 1
ATOM 694 C C . PRO A 1 88 ? -9.523 -1.964 -2.232 1 98.81 88 PRO A C 1
ATOM 696 O O . PRO A 1 88 ? -8.555 -1.491 -2.84 1 98.81 88 PRO A O 1
ATOM 699 N N . TYR A 1 89 ? -10.328 -1.291 -1.549 1 98.88 89 TYR A N 1
ATOM 700 C CA . TYR A 1 89 ? -10.25 0.164 -1.487 1 98.88 89 TYR A CA 1
ATOM 701 C C . TYR A 1 89 ? -8.977 0.617 -0.795 1 98.88 89 TYR A C 1
ATOM 703 O O . TYR A 1 89 ? -8.328 1.57 -1.235 1 98.88 89 TYR A O 1
ATOM 711 N N . HIS A 1 90 ? -8.578 -0.051 0.279 1 98.88 90 HIS A N 1
ATOM 712 C CA . HIS A 1 90 ? -7.426 0.348 1.079 1 98.88 90 HIS A CA 1
ATOM 713 C C . HIS A 1 90 ? -6.156 -0.351 0.604 1 98.88 90 HIS A C 1
ATOM 715 O O . HIS A 1 90 ? -6.164 -1.558 0.347 1 98.88 90 HIS A O 1
ATOM 721 N N . ILE A 1 91 ? -5.062 0.333 0.599 1 98.94 91 ILE A N 1
ATOM 722 C CA . ILE A 1 91 ? -3.785 -0.161 0.095 1 98.94 91 ILE A CA 1
ATOM 723 C C . ILE A 1 91 ? -3.338 -1.366 0.918 1 98.94 91 ILE A C 1
ATOM 725 O O . ILE A 1 91 ? -2.879 -2.369 0.365 1 98.94 91 ILE A O 1
ATOM 729 N N . LYS A 1 92 ? -3.488 -1.323 2.229 1 98.88 92 LYS A N 1
ATOM 730 C CA . LYS A 1 92 ? -3.047 -2.436 3.064 1 98.88 92 LYS A CA 1
ATOM 731 C C . LYS A 1 92 ? -3.75 -3.732 2.672 1 98.88 92 LYS A C 1
ATOM 733 O O . LYS A 1 92 ? -3.139 -4.801 2.672 1 98.88 92 LYS A O 1
ATOM 738 N N . ASP A 1 93 ? -4.992 -3.578 2.322 1 98.88 93 ASP A N 1
ATOM 739 C CA . ASP A 1 93 ? -5.754 -4.758 1.926 1 98.88 93 ASP A CA 1
ATOM 740 C C . ASP A 1 93 ? -5.273 -5.289 0.576 1 98.88 93 ASP A C 1
ATOM 742 O O . ASP A 1 93 ? -5.281 -6.5 0.342 1 98.88 93 ASP A O 1
ATOM 746 N N . ILE A 1 94 ? -4.93 -4.418 -0.301 1 98.88 94 ILE A N 1
ATOM 747 C CA . ILE A 1 94 ? -4.391 -4.828 -1.593 1 98.88 94 ILE A CA 1
ATOM 748 C C . ILE A 1 94 ? -3.098 -5.613 -1.386 1 98.88 94 ILE A C 1
ATOM 750 O O . ILE A 1 94 ? -2.916 -6.688 -1.963 1 98.88 94 ILE A O 1
ATOM 754 N N . VAL A 1 95 ? -2.178 -5.07 -0.508 1 98.94 95 VAL A N 1
ATOM 755 C CA . VAL A 1 95 ? -0.921 -5.758 -0.233 1 98.94 95 VAL A CA 1
ATOM 756 C C . VAL A 1 95 ? -1.205 -7.133 0.373 1 98.94 95 VAL A C 1
ATOM 758 O O . VAL A 1 95 ? -0.607 -8.133 -0.033 1 98.94 95 VAL A O 1
ATOM 761 N N . SER A 1 96 ? -2.131 -7.176 1.288 1 98.94 96 SER A N 1
ATOM 762 C CA . SER A 1 96 ? -2.484 -8.445 1.913 1 98.94 96 SER A CA 1
ATOM 763 C C . SER A 1 96 ? -2.992 -9.445 0.88 1 98.94 96 SER A C 1
ATOM 765 O O . SER A 1 96 ? -2.711 -10.641 0.976 1 98.94 96 SER A O 1
ATOM 767 N N . ASP A 1 97 ? -3.766 -8.945 -0.059 1 98.88 97 ASP A N 1
ATOM 768 C CA . ASP A 1 97 ? -4.293 -9.805 -1.112 1 98.88 97 ASP A CA 1
ATOM 769 C C . ASP A 1 97 ? -3.166 -10.375 -1.974 1 98.88 97 ASP A C 1
ATOM 771 O O . ASP A 1 97 ? -3.189 -11.547 -2.344 1 98.88 97 ASP A O 1
ATOM 775 N N . MET A 1 98 ? -2.131 -9.562 -2.275 1 98.81 98 MET A N 1
ATOM 776 C CA . MET A 1 98 ? -1.01 -10.031 -3.086 1 98.81 98 MET A CA 1
ATOM 777 C C . MET A 1 98 ? -0.099 -10.945 -2.277 1 98.81 98 MET A C 1
ATOM 779 O O . MET A 1 98 ? 0.521 -11.859 -2.83 1 98.81 98 MET A O 1
ATOM 783 N N . GLU A 1 99 ? -0.059 -10.734 -0.982 1 98.94 99 GLU A N 1
ATOM 784 C CA . GLU A 1 99 ? 0.647 -11.68 -0.12 1 98.94 99 GLU A CA 1
ATOM 785 C C . GLU A 1 99 ? -0.047 -13.031 -0.104 1 98.94 99 GLU A C 1
ATOM 787 O O . GLU A 1 99 ? 0.614 -14.078 -0.068 1 98.94 99 GLU A O 1
ATOM 792 N N . ALA A 1 100 ? -1.354 -13 -0.117 1 98.88 100 ALA A N 1
ATOM 793 C CA . ALA A 1 100 ? -2.104 -14.258 -0.203 1 98.88 100 ALA A CA 1
ATOM 794 C C . ALA A 1 100 ? -1.833 -14.969 -1.524 1 98.88 100 ALA A C 1
ATOM 796 O O . ALA A 1 100 ? -1.692 -16.188 -1.56 1 98.88 100 ALA A O 1
ATOM 797 N N . ALA A 1 101 ? -1.768 -14.172 -2.607 1 98.81 101 ALA A N 1
ATOM 798 C CA . ALA A 1 101 ? -1.414 -14.742 -3.904 1 98.81 101 ALA A CA 1
ATOM 799 C C . ALA A 1 101 ? -0.051 -15.43 -3.85 1 98.81 101 ALA A C 1
ATOM 801 O O . ALA A 1 101 ? 0.12 -16.531 -4.379 1 98.81 101 ALA A O 1
ATOM 802 N N . GLU A 1 102 ? 0.898 -14.766 -3.188 1 98.88 102 GLU A N 1
ATOM 803 C CA . GLU A 1 102 ? 2.225 -15.352 -3.018 1 98.88 102 GLU A CA 1
ATOM 804 C C . GLU A 1 102 ? 2.148 -16.688 -2.289 1 98.88 102 GLU A C 1
ATOM 806 O O . GLU A 1 102 ? 2.797 -17.656 -2.689 1 98.88 102 GLU A O 1
ATOM 811 N N . ALA A 1 103 ? 1.364 -16.75 -1.284 1 98.88 103 ALA A N 1
ATOM 812 C CA . ALA A 1 103 ? 1.189 -17.984 -0.507 1 98.88 103 ALA A CA 1
ATOM 813 C C . ALA A 1 103 ? 0.535 -19.078 -1.346 1 98.88 103 ALA A C 1
ATOM 815 O O . ALA A 1 103 ? 0.847 -20.25 -1.188 1 98.88 103 ALA A O 1
ATOM 816 N N . MET A 1 104 ? -0.418 -18.672 -2.195 1 98.88 104 MET A N 1
ATOM 817 C CA . MET A 1 104 ? -1.062 -19.625 -3.096 1 98.88 104 MET A CA 1
ATOM 818 C C . MET A 1 104 ? -0.042 -20.266 -4.031 1 98.88 104 MET A C 1
ATOM 820 O O . MET A 1 104 ? -0.093 -21.469 -4.277 1 98.88 104 MET A O 1
ATOM 824 N N . ILE A 1 105 ? 0.884 -19.453 -4.543 1 98.88 105 ILE A N 1
ATOM 825 C CA . ILE A 1 105 ? 1.942 -19.953 -5.41 1 98.88 105 ILE A CA 1
ATOM 826 C C . ILE A 1 105 ? 2.816 -20.938 -4.641 1 98.88 105 ILE A C 1
ATOM 828 O O . ILE A 1 105 ? 3.139 -22.016 -5.148 1 98.88 105 ILE A O 1
ATOM 832 N N . ASP A 1 106 ? 3.199 -20.562 -3.449 1 98.88 106 ASP A N 1
ATOM 833 C CA . ASP A 1 106 ? 4.023 -21.422 -2.596 1 98.88 106 ASP A CA 1
ATOM 834 C C . ASP A 1 106 ? 3.352 -22.766 -2.354 1 98.88 106 ASP A C 1
ATOM 836 O O . ASP A 1 106 ? 3.992 -23.812 -2.473 1 98.88 106 ASP A O 1
ATOM 840 N N . THR A 1 107 ? 2.096 -22.734 -2.033 1 98.94 107 THR A N 1
ATOM 841 C CA . THR A 1 107 ? 1.34 -23.969 -1.79 1 98.94 107 THR A CA 1
ATOM 842 C C . THR A 1 107 ? 1.325 -24.844 -3.035 1 98.94 107 THR A C 1
ATOM 844 O O . THR A 1 107 ? 1.505 -26.062 -2.943 1 98.94 107 THR A O 1
ATOM 847 N N . LEU A 1 108 ? 1.073 -24.234 -4.211 1 98.88 108 LEU A N 1
ATOM 848 C CA . LEU A 1 108 ? 1.098 -24.969 -5.465 1 98.88 108 LEU A CA 1
ATOM 849 C C . LEU A 1 108 ? 2.457 -25.625 -5.684 1 98.88 108 LEU A C 1
ATOM 851 O O . LEU A 1 108 ? 2.533 -26.812 -5.977 1 98.88 108 LEU A O 1
ATOM 855 N N . TYR A 1 109 ? 3.508 -24.828 -5.496 1 98.88 109 TYR A N 1
ATOM 856 C CA . TYR A 1 109 ? 4.871 -25.312 -5.684 1 98.88 109 TYR A CA 1
ATOM 857 C C . TYR A 1 109 ? 5.16 -26.5 -4.77 1 98.88 109 TYR A C 1
ATOM 859 O O . TYR A 1 109 ? 5.594 -27.562 -5.23 1 98.88 109 TYR A O 1
ATOM 867 N N . GLU A 1 110 ? 4.855 -26.391 -3.488 1 98.88 110 GLU A N 1
ATOM 868 C CA . GLU A 1 110 ? 5.18 -27.422 -2.508 1 98.88 110 GLU A CA 1
ATOM 869 C C . GLU A 1 110 ? 4.352 -28.688 -2.738 1 98.88 110 GLU A C 1
ATOM 871 O O . GLU A 1 110 ? 4.852 -29.797 -2.572 1 98.88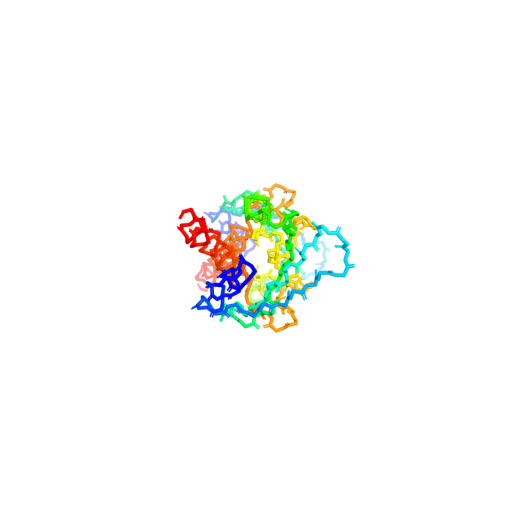 110 GLU A O 1
ATOM 876 N N . THR A 1 111 ? 3.115 -28.5 -3.084 1 98.88 111 THR A N 1
ATOM 877 C CA . THR A 1 111 ? 2.254 -29.656 -3.312 1 98.88 111 THR A CA 1
ATOM 878 C C . THR A 1 111 ? 2.695 -30.422 -4.555 1 98.88 111 THR A C 1
ATOM 880 O O . THR A 1 111 ? 2.752 -31.656 -4.539 1 98.88 111 THR A O 1
ATOM 883 N N . LEU A 1 112 ? 3.01 -29.703 -5.633 1 98.81 112 LEU A N 1
ATOM 884 C CA . LEU A 1 112 ? 3.518 -30.344 -6.836 1 98.81 112 LEU A CA 1
ATOM 885 C C . LEU A 1 112 ? 4.84 -31.047 -6.555 1 98.81 112 LEU A C 1
ATOM 887 O O . LEU A 1 112 ? 5.055 -32.188 -7.004 1 98.81 112 LEU A O 1
ATOM 891 N N . LYS A 1 113 ? 5.691 -30.359 -5.84 1 98.5 113 LYS A N 1
ATOM 892 C CA . LYS A 1 113 ? 6.988 -30.938 -5.488 1 98.5 113 LYS A CA 1
ATOM 893 C C . LYS A 1 113 ? 6.816 -32.25 -4.75 1 98.5 113 LYS A C 1
ATOM 895 O O . LYS A 1 113 ? 7.512 -33.25 -5.047 1 98.5 113 LYS A O 1
ATOM 900 N N . THR A 1 114 ? 5.895 -32.344 -3.936 1 98.25 114 THR A N 1
ATOM 901 C CA . THR A 1 114 ? 5.629 -33.531 -3.137 1 98.25 114 THR A CA 1
ATOM 902 C C . THR A 1 114 ? 4.961 -34.625 -3.982 1 98.25 114 THR A C 1
ATOM 904 O O . THR A 1 114 ? 5.297 -35.781 -3.871 1 98.25 114 THR A O 1
ATOM 907 N N . ALA A 1 115 ? 4.031 -34.219 -4.855 1 97.62 115 ALA A N 1
ATOM 908 C CA . ALA A 1 115 ? 3.219 -35.156 -5.633 1 97.62 115 ALA A CA 1
ATOM 909 C C . ALA A 1 115 ? 4.031 -35.781 -6.766 1 97.62 115 ALA A C 1
ATOM 911 O O . ALA A 1 115 ? 3.771 -36.906 -7.18 1 97.62 115 ALA A O 1
ATOM 912 N N . LEU A 1 116 ? 4.969 -35.031 -7.254 1 95.88 116 LEU A N 1
ATOM 913 C CA . LEU A 1 116 ? 5.707 -35.469 -8.438 1 95.88 116 LEU A CA 1
ATOM 914 C C . LEU A 1 116 ? 7.008 -36.156 -8.039 1 95.88 116 LEU A C 1
ATOM 916 O O . LEU A 1 116 ? 7.688 -36.75 -8.891 1 95.88 116 LEU A O 1
ATOM 920 N N . LYS A 1 117 ? 7.469 -35.969 -6.879 1 86.25 117 LYS A N 1
ATOM 921 C CA . LYS A 1 117 ? 8.609 -36.75 -6.395 1 86.25 117 LYS A CA 1
ATOM 922 C C . LYS A 1 117 ? 8.164 -38.125 -5.895 1 86.25 117 LYS A C 1
ATOM 924 O O . LYS A 1 117 ? 7.016 -38.281 -5.48 1 86.25 117 LYS A O 1
ATOM 929 N N . MET B 1 1 ? 0.446 36.281 26.844 1 88.88 1 MET B N 1
ATOM 930 C CA . MET B 1 1 ? 0.763 35.438 25.688 1 88.88 1 MET B CA 1
ATOM 931 C C . MET B 1 1 ? -0.262 35.594 24.578 1 88.88 1 MET B C 1
ATOM 933 O O . MET B 1 1 ? -1.466 35.656 24.844 1 88.88 1 MET B O 1
ATOM 937 N N . THR B 1 2 ? 0.181 35.906 23.266 1 94.44 2 THR B N 1
ATOM 938 C CA . THR B 1 2 ? -0.74 36.094 22.156 1 94.44 2 THR B CA 1
ATOM 939 C C . THR B 1 2 ? -1.326 34.75 21.719 1 94.44 2 THR B C 1
ATOM 941 O O . THR B 1 2 ? -0.849 33.688 22.141 1 94.44 2 THR B O 1
ATOM 944 N N . THR B 1 3 ? -2.393 34.875 21.031 1 96.75 3 THR B N 1
ATOM 945 C CA . THR B 1 3 ? -2.98 33.656 20.484 1 96.75 3 THR B CA 1
ATOM 946 C C . THR B 1 3 ? -1.96 32.875 19.656 1 96.75 3 THR B C 1
ATOM 948 O O . THR B 1 3 ? -1.856 31.672 19.75 1 96.75 3 THR B O 1
ATOM 951 N N . THR B 1 4 ? -1.191 33.594 18.859 1 97.81 4 THR B N 1
ATOM 952 C CA . THR B 1 4 ? -0.155 32.969 18.016 1 97.81 4 THR B CA 1
ATOM 953 C C . THR B 1 4 ? 0.88 32.25 18.875 1 97.81 4 THR B C 1
ATOM 955 O O . THR B 1 4 ? 1.276 31.141 18.578 1 97.81 4 THR B O 1
ATOM 958 N N . GLU B 1 5 ? 1.298 32.875 19.969 1 97.56 5 GLU B N 1
ATOM 959 C CA . GLU B 1 5 ? 2.271 32.281 20.875 1 97.56 5 GLU B CA 1
ATOM 960 C C . GLU B 1 5 ? 1.71 31.031 21.547 1 97.56 5 GLU B C 1
ATOM 962 O O . GLU B 1 5 ? 2.422 30.047 21.703 1 97.56 5 GLU B O 1
ATOM 967 N N . GLN B 1 6 ? 0.498 31.094 21.938 1 98.12 6 GLN B N 1
ATOM 968 C CA . GLN B 1 6 ? -0.137 29.953 22.578 1 98.12 6 GLN B CA 1
ATOM 969 C C . GLN B 1 6 ? -0.193 28.766 21.609 1 98.12 6 GLN B C 1
ATOM 971 O O . GLN B 1 6 ? 0.148 27.641 22 1 98.12 6 GLN B O 1
ATOM 976 N N . ILE B 1 7 ? -0.634 29.016 20.391 1 98.75 7 ILE B N 1
ATOM 977 C CA . ILE B 1 7 ? -0.72 27.969 19.375 1 98.75 7 ILE B CA 1
ATOM 978 C C . ILE B 1 7 ? 0.663 27.375 19.141 1 98.75 7 ILE B C 1
ATOM 980 O O . ILE B 1 7 ? 0.82 26.141 19.125 1 98.75 7 ILE B O 1
ATOM 984 N N . THR B 1 8 ? 1.663 28.203 18.938 1 98.69 8 THR B N 1
ATOM 985 C CA . THR B 1 8 ? 3.027 27.766 18.672 1 98.69 8 THR B CA 1
ATOM 986 C C . THR B 1 8 ? 3.562 26.922 19.828 1 98.69 8 THR B C 1
ATOM 988 O O . THR B 1 8 ? 4.164 25.875 19.625 1 98.69 8 THR B O 1
ATOM 991 N N . ASN B 1 9 ? 3.277 27.406 21.062 1 98.56 9 ASN B N 1
ATOM 992 C CA . ASN B 1 9 ? 3.764 26.688 22.234 1 98.56 9 ASN B CA 1
ATOM 993 C C . ASN B 1 9 ? 3.141 25.297 22.359 1 98.56 9 ASN B C 1
ATOM 995 O O . ASN B 1 9 ? 3.834 24.328 22.656 1 98.56 9 ASN B O 1
ATOM 999 N N . VAL B 1 10 ? 1.848 25.172 22.141 1 98.75 10 VAL B N 1
ATOM 1000 C CA . VAL B 1 10 ? 1.155 23.875 22.203 1 98.75 10 VAL B CA 1
ATOM 1001 C C . VAL B 1 10 ? 1.721 22.938 21.141 1 98.75 10 VAL B C 1
ATOM 1003 O O . VAL B 1 10 ? 2.047 21.781 21.438 1 98.75 10 VAL B O 1
ATOM 1006 N N . ALA B 1 11 ? 1.836 23.438 19.891 1 98.88 11 ALA B N 1
ATOM 1007 C CA . ALA B 1 11 ? 2.332 22.609 18.781 1 98.88 11 ALA B CA 1
ATOM 1008 C C . ALA B 1 11 ? 3.766 22.156 19.031 1 98.88 11 ALA B C 1
ATOM 1010 O O . ALA B 1 11 ? 4.102 21 18.812 1 98.88 11 ALA B O 1
ATOM 1011 N N . THR B 1 12 ? 4.637 23.062 19.547 1 98.81 12 THR B N 1
ATOM 1012 C CA . THR B 1 12 ? 6.039 22.734 19.781 1 98.81 12 THR B CA 1
ATOM 1013 C C . THR B 1 12 ? 6.168 21.703 20.906 1 98.81 12 THR B C 1
ATOM 1015 O O . THR B 1 12 ? 7.066 20.859 20.859 1 98.81 12 THR B O 1
ATOM 1018 N N . ALA B 1 13 ? 5.305 21.766 21.875 1 98.69 13 ALA B N 1
ATOM 1019 C CA . ALA B 1 13 ? 5.297 20.797 22.969 1 98.69 13 ALA B CA 1
ATOM 1020 C C . ALA B 1 13 ? 4.969 19.391 22.438 1 98.69 13 ALA B C 1
ATOM 1022 O O . ALA B 1 13 ? 5.371 18.391 23.047 1 98.69 13 ALA B O 1
ATOM 1023 N N . LEU B 1 14 ? 4.23 19.391 21.328 1 98.75 14 LEU B N 1
ATOM 1024 C CA . LEU B 1 14 ? 3.867 18.125 20.703 1 98.75 14 LEU B CA 1
ATOM 1025 C C . LEU B 1 14 ? 4.918 17.703 19.688 1 98.75 14 LEU B C 1
ATOM 1027 O O . LEU B 1 14 ? 4.746 16.688 18.984 1 98.75 14 LEU B O 1
ATOM 1031 N N . GLY B 1 15 ? 5.961 18.453 19.547 1 98.5 15 GLY B N 1
ATOM 1032 C CA . GLY B 1 15 ? 7.078 18.078 18.688 1 98.5 15 GLY B CA 1
ATOM 1033 C C . GLY B 1 15 ? 7.043 18.75 17.328 1 98.5 15 GLY B C 1
ATOM 1034 O O . GLY B 1 15 ? 7.938 18.547 16.516 1 98.5 15 GLY B O 1
ATOM 1035 N N . TRP B 1 16 ? 6.066 19.562 17.047 1 98.88 16 TRP B N 1
ATOM 1036 C CA . TRP B 1 16 ? 5.965 20.219 15.742 1 98.88 16 TRP B CA 1
ATOM 1037 C C . TRP B 1 16 ? 6.898 21.438 15.672 1 98.88 16 TRP B C 1
ATOM 1039 O O . TRP B 1 16 ? 7.039 22.172 16.641 1 98.88 16 TRP B O 1
ATOM 1049 N N . SER B 1 17 ? 7.516 21.672 14.547 1 98.88 17 SER B N 1
ATOM 1050 C CA . SER B 1 17 ? 8.07 22.969 14.195 1 98.88 17 SER B CA 1
ATOM 1051 C C . SER B 1 17 ? 7.008 23.875 13.578 1 98.88 17 SER B C 1
ATOM 1053 O O . SER B 1 17 ? 6.234 23.438 12.727 1 98.88 17 SER B O 1
ATOM 1055 N N . VAL B 1 18 ? 7.004 25.109 13.992 1 98.81 18 VAL B N 1
ATOM 1056 C CA . VAL B 1 18 ? 5.961 26.016 13.523 1 98.81 18 VAL B CA 1
ATOM 1057 C C . VAL B 1 18 ? 6.59 27.297 12.977 1 98.81 18 VAL B C 1
ATOM 1059 O O . VAL B 1 18 ? 7.41 27.922 13.648 1 98.81 18 VAL B O 1
ATOM 1062 N N . GLU B 1 19 ? 6.297 27.609 11.773 1 98.75 19 GLU B N 1
ATOM 1063 C CA . GLU B 1 19 ? 6.613 28.906 11.18 1 98.75 19 GLU B CA 1
ATOM 1064 C C . GLU B 1 19 ? 5.344 29.703 10.891 1 98.75 19 GLU B C 1
ATOM 1066 O O . GLU B 1 19 ? 4.352 29.141 10.406 1 98.75 19 GLU B O 1
ATOM 1071 N N . THR B 1 20 ? 5.359 30.969 11.227 1 98.56 20 THR B N 1
ATOM 1072 C CA . THR B 1 20 ? 4.188 31.812 11.016 1 98.56 20 THR B CA 1
ATOM 1073 C C . THR B 1 20 ? 4.496 32.906 10.008 1 98.56 20 THR B C 1
ATOM 1075 O O . THR B 1 20 ? 5.645 33.344 9.883 1 98.56 20 THR B O 1
ATOM 1078 N N . ASP B 1 21 ? 3.537 33.219 9.18 1 98.62 21 ASP B N 1
ATOM 1079 C CA . ASP B 1 21 ? 3.6 34.312 8.219 1 98.62 21 ASP B CA 1
ATOM 1080 C C . ASP B 1 21 ? 2.367 35.219 8.328 1 98.62 21 ASP B C 1
ATOM 1082 O O . ASP B 1 21 ? 1.246 34.75 8.07 1 98.62 21 ASP B O 1
ATOM 1086 N N . ALA B 1 22 ? 2.568 36.438 8.758 1 97.5 22 ALA B N 1
ATOM 1087 C CA . ALA B 1 22 ? 1.485 37.406 8.898 1 97.5 22 ALA B CA 1
ATOM 1088 C C . ALA B 1 22 ? 1.646 38.562 7.91 1 97.5 22 ALA B C 1
ATOM 1090 O O . ALA B 1 22 ? 1.311 39.719 8.219 1 97.5 22 ALA B O 1
ATOM 1091 N N . SER B 1 23 ? 2.184 38.25 6.668 1 97.44 23 SER B N 1
ATOM 1092 C CA . SER B 1 23 ? 2.414 39.281 5.66 1 97.44 23 SER B CA 1
ATOM 1093 C C . SER B 1 23 ? 1.104 39.75 5.031 1 97.44 23 SER B C 1
ATOM 1095 O O . SER B 1 23 ? 1.005 40.875 4.547 1 97.44 23 SER B O 1
ATOM 1097 N N . ARG B 1 24 ? 0.035 38.969 4.887 1 96.81 24 ARG B N 1
ATOM 1098 C CA . ARG B 1 24 ? -1.288 39.312 4.387 1 96.81 24 ARG B CA 1
ATOM 1099 C C . ARG B 1 24 ? -2.158 39.906 5.508 1 96.81 24 ARG B C 1
ATOM 1101 O O . ARG B 1 24 ? -2.398 39.219 6.512 1 96.81 24 ARG B O 1
ATOM 1108 N N . PRO B 1 25 ? -2.561 41.125 5.461 1 97.19 25 PRO B N 1
ATOM 1109 C CA . PRO B 1 25 ? -3.381 41.75 6.504 1 97.19 25 PRO B CA 1
ATOM 1110 C C . PRO B 1 25 ? -4.578 40.875 6.898 1 97.19 25 PRO B C 1
ATOM 1112 O O . PRO B 1 25 ? -5.309 40.406 6.031 1 97.19 25 PRO B O 1
ATOM 1115 N N . GLY B 1 26 ? -4.758 40.625 8.227 1 97.25 26 GLY B N 1
ATOM 1116 C CA . GLY B 1 26 ? -5.906 39.906 8.758 1 97.25 26 GLY B CA 1
ATOM 1117 C C . GLY B 1 26 ? -5.73 38.406 8.727 1 97.25 26 GLY B C 1
ATOM 1118 O O . GLY B 1 26 ? -6.605 37.656 9.18 1 97.25 26 GLY B O 1
ATOM 1119 N N . PHE B 1 27 ? -4.641 38 8.117 1 98.44 27 PHE B N 1
ATOM 1120 C CA . PHE B 1 27 ? -4.391 36.594 8.008 1 98.44 27 PHE B CA 1
ATOM 1121 C C . PHE B 1 27 ? -3.049 36.219 8.625 1 98.44 27 PHE B C 1
ATOM 1123 O O . PHE B 1 27 ? -2.072 36.969 8.492 1 98.44 27 PHE B O 1
ATOM 1130 N N . THR B 1 28 ? -3.053 35.156 9.43 1 98.62 28 THR B N 1
ATOM 1131 C CA . THR B 1 28 ? -1.813 34.531 9.883 1 98.62 28 THR B CA 1
ATOM 1132 C C . THR B 1 28 ? -1.737 33.062 9.414 1 98.62 28 THR B C 1
ATOM 1134 O O . THR B 1 28 ? -2.602 32.281 9.758 1 98.62 28 THR B O 1
ATOM 1137 N N . GLU B 1 29 ? -0.751 32.75 8.594 1 98.81 29 GLU B N 1
ATOM 1138 C CA . GLU B 1 29 ? -0.517 31.375 8.148 1 98.81 29 GLU B CA 1
ATOM 1139 C C . GLU B 1 29 ? 0.415 30.641 9.109 1 98.81 29 GLU B C 1
ATOM 1141 O O . GLU B 1 29 ? 1.427 31.188 9.547 1 98.81 29 GLU B O 1
ATOM 1146 N N . PHE B 1 30 ? -0.01 29.484 9.516 1 98.88 30 PHE B N 1
ATOM 1147 C CA . PHE B 1 30 ? 0.817 28.578 10.305 1 98.88 30 PHE B CA 1
ATOM 1148 C C . PHE B 1 30 ? 1.29 27.406 9.461 1 98.88 30 PHE B C 1
ATOM 1150 O O . PHE B 1 30 ? 0.475 26.672 8.898 1 98.88 30 PHE B O 1
ATOM 1157 N N . GLU B 1 31 ? 2.578 27.25 9.344 1 98.88 31 GLU B N 1
ATOM 1158 C CA . GLU B 1 31 ? 3.164 26.047 8.758 1 98.88 31 GLU B CA 1
ATOM 1159 C C . GLU B 1 31 ? 3.656 25.094 9.836 1 98.88 31 GLU B C 1
ATOM 1161 O O . GLU B 1 31 ? 4.562 25.422 10.609 1 98.88 31 GLU B O 1
ATOM 1166 N N . PHE B 1 32 ? 3.023 23.969 9.875 1 98.94 32 PHE B N 1
ATOM 1167 C CA . PHE B 1 32 ? 3.4 22.922 10.82 1 98.94 32 PHE B CA 1
ATOM 1168 C C . PHE B 1 32 ? 4.25 21.859 10.133 1 98.94 32 PHE B C 1
ATOM 1170 O O . PHE B 1 32 ? 3.895 21.375 9.055 1 98.94 32 PHE B O 1
ATOM 1177 N N . ARG B 1 33 ? 5.359 21.469 10.727 1 98.81 33 ARG B N 1
ATOM 1178 C CA . ARG B 1 33 ? 6.219 20.422 10.172 1 98.81 33 ARG B CA 1
ATOM 1179 C C . ARG B 1 33 ? 6.703 19.469 11.258 1 98.81 33 ARG B C 1
ATOM 1181 O O . ARG B 1 33 ? 6.973 19.906 12.383 1 98.81 33 ARG B O 1
ATOM 1188 N N . GLN B 1 34 ? 6.781 18.266 10.961 1 98.25 34 GLN B N 1
ATOM 1189 C CA . GLN B 1 34 ? 7.324 17.234 11.82 1 98.25 34 GLN B CA 1
ATOM 1190 C C . GLN B 1 34 ? 7.758 16.016 11.008 1 98.25 34 GLN B C 1
ATOM 1192 O O . GLN B 1 34 ? 7.512 15.945 9.805 1 98.25 34 GLN B O 1
ATOM 1197 N N . TYR B 1 35 ? 8.531 15.141 11.602 1 98.38 35 TYR B N 1
ATOM 1198 C CA . TYR B 1 35 ? 8.875 13.859 10.992 1 98.38 35 TYR B CA 1
ATOM 1199 C C . TYR B 1 35 ? 7.945 12.758 11.469 1 98.38 35 TYR B C 1
ATOM 1201 O O . TYR B 1 35 ? 7.598 12.695 12.648 1 98.38 35 TYR B O 1
ATOM 1209 N N . THR B 1 36 ? 7.547 11.977 10.539 1 98.44 36 THR B N 1
ATOM 1210 C CA . THR B 1 36 ? 6.762 10.812 10.922 1 98.44 36 THR B CA 1
ATOM 1211 C C . THR B 1 36 ? 7.633 9.789 11.656 1 98.44 36 THR B C 1
ATOM 1213 O O . THR B 1 36 ? 8.852 9.938 11.711 1 98.44 36 THR B O 1
ATOM 1216 N N . PRO B 1 37 ? 7.004 8.766 12.258 1 98.44 37 PRO B N 1
ATOM 1217 C CA . PRO B 1 37 ? 7.789 7.742 12.953 1 98.44 37 PRO B CA 1
ATOM 1218 C C . PRO B 1 37 ? 8.828 7.082 12.047 1 98.44 37 PRO B C 1
ATOM 1220 O O . PRO B 1 37 ? 9.906 6.707 12.516 1 98.44 37 PRO B O 1
ATOM 1223 N N . ALA B 1 38 ? 8.531 7.031 10.719 1 98.31 38 ALA B N 1
ATOM 1224 C CA . ALA B 1 38 ? 9.477 6.402 9.797 1 98.31 38 ALA B CA 1
ATOM 1225 C C . ALA B 1 38 ? 10.43 7.434 9.203 1 98.31 38 ALA B C 1
ATOM 1227 O O . ALA B 1 38 ? 11.219 7.113 8.305 1 98.31 38 ALA B O 1
ATOM 1228 N N . GLY B 1 39 ? 10.336 8.656 9.633 1 97.5 39 GLY B N 1
ATOM 1229 C CA . GLY B 1 39 ? 11.328 9.656 9.273 1 97.5 39 GLY B CA 1
ATOM 1230 C C . GLY B 1 39 ? 10.953 10.469 8.047 1 97.5 39 GLY B C 1
ATOM 1231 O O . GLY B 1 39 ? 11.781 11.18 7.484 1 97.5 39 GLY B O 1
ATOM 1232 N N . GLN B 1 40 ? 9.781 10.367 7.586 1 96.5 40 GLN B N 1
ATOM 1233 C CA . GLN B 1 40 ? 9.328 11.156 6.441 1 96.5 40 GLN B CA 1
ATOM 1234 C C . GLN B 1 40 ? 9.008 12.594 6.855 1 96.5 40 GLN B C 1
ATOM 1236 O O . GLN B 1 40 ? 8.383 12.82 7.895 1 96.5 40 GLN B O 1
ATOM 1241 N N . ASP B 1 41 ? 9.484 13.516 6.035 1 95.19 41 ASP B N 1
ATOM 1242 C CA . ASP B 1 41 ? 9.18 14.922 6.273 1 95.19 41 ASP B CA 1
ATOM 1243 C C . ASP B 1 41 ? 7.707 15.219 5.984 1 95.19 41 ASP B C 1
ATOM 1245 O O . ASP B 1 41 ? 7.246 15.062 4.852 1 95.19 41 ASP B O 1
ATOM 1249 N N . PHE B 1 42 ? 6.977 15.578 6.988 1 96.88 42 PHE B N 1
ATOM 1250 C CA . PHE B 1 42 ? 5.535 15.781 6.926 1 96.88 42 PHE B CA 1
ATOM 1251 C C . PHE B 1 42 ? 5.16 17.172 7.438 1 96.88 42 PHE B C 1
ATOM 1253 O O . PHE B 1 42 ? 5.703 17.625 8.445 1 96.88 42 PHE B O 1
ATOM 1260 N N . GLY B 1 43 ? 4.273 17.797 6.559 1 98.06 43 GLY B N 1
ATOM 1261 C CA . GLY B 1 43 ? 3.822 19.094 7.02 1 98.06 43 GLY B CA 1
ATOM 1262 C C . GLY B 1 43 ? 2.586 19.594 6.289 1 98.06 43 GLY B C 1
ATOM 1263 O O . GLY B 1 43 ? 2.164 19 5.297 1 98.06 43 GLY B O 1
ATOM 1264 N N . PHE B 1 44 ? 1.989 20.609 6.855 1 98.75 44 PHE B N 1
ATOM 1265 C CA . PHE B 1 44 ? 0.814 21.25 6.277 1 98.75 44 PHE B CA 1
ATOM 1266 C C . PHE B 1 44 ? 0.671 22.688 6.781 1 98.75 44 PHE B C 1
ATOM 1268 O O . PHE B 1 44 ? 1.359 23.094 7.719 1 98.75 44 PHE B O 1
ATOM 1275 N N . SER B 1 45 ? -0.14 23.438 6.074 1 98.69 45 SER B N 1
ATOM 1276 C CA . SER B 1 45 ? -0.392 24.812 6.453 1 98.69 45 SER B CA 1
ATOM 1277 C C . SER B 1 45 ? -1.88 25.062 6.672 1 98.69 45 SER B C 1
ATOM 1279 O O . SER B 1 45 ? -2.721 24.531 5.949 1 98.69 45 SER B O 1
ATOM 1281 N N . VAL B 1 46 ? -2.15 25.891 7.684 1 98.81 46 VAL B N 1
ATOM 1282 C CA . VAL B 1 46 ? -3.5 26.375 7.934 1 98.81 46 VAL B CA 1
ATOM 1283 C C . VAL B 1 46 ? -3.457 27.875 8.273 1 98.81 46 VAL B C 1
ATOM 1285 O O . VAL B 1 46 ? -2.396 28.406 8.602 1 98.81 46 VAL B O 1
ATOM 1288 N N . GLU B 1 47 ? -4.625 28.438 8.18 1 98.56 47 GLU B N 1
ATOM 1289 C CA . GLU B 1 47 ? -4.684 29.875 8.359 1 98.56 47 GLU B CA 1
ATOM 1290 C C . GLU B 1 47 ? -5.605 30.25 9.516 1 98.56 47 GLU B C 1
ATOM 1292 O O . GLU B 1 47 ? -6.656 29.641 9.703 1 98.56 47 GLU B O 1
ATOM 1297 N N . MET B 1 48 ? -5.172 31.297 10.273 1 98.75 48 MET B N 1
ATOM 1298 C CA . MET B 1 48 ? -6.02 31.984 11.242 1 98.75 48 MET B CA 1
ATOM 1299 C C . MET B 1 48 ? -6.496 33.344 10.695 1 98.75 48 MET B C 1
ATOM 1301 O O . MET B 1 48 ? -5.703 34.094 10.164 1 98.75 48 MET B O 1
ATOM 1305 N N . ARG B 1 49 ? -7.766 33.562 10.75 1 98.56 49 ARG B N 1
ATOM 1306 C CA . ARG B 1 49 ? -8.352 34.781 10.234 1 98.56 49 ARG B CA 1
ATOM 1307 C C . ARG B 1 49 ? -8.688 35.75 11.367 1 98.56 49 ARG B C 1
ATOM 1309 O O . ARG B 1 49 ? -9.344 35.375 12.344 1 98.56 49 ARG B O 1
ATOM 1316 N N . ASN B 1 50 ? -8.234 37.031 11.273 1 97.69 50 ASN B N 1
ATOM 1317 C CA . ASN B 1 50 ? -8.555 38.156 12.164 1 97.69 50 ASN B CA 1
ATOM 1318 C C . ASN B 1 50 ? -8.234 37.812 13.617 1 97.69 50 ASN B C 1
ATOM 1320 O O . ASN B 1 50 ? -8.977 38.188 14.523 1 97.69 50 ASN B O 1
ATOM 1324 N N . GLY B 1 51 ? -7.211 37 13.844 1 96.75 51 GLY B N 1
ATOM 1325 C CA . GLY B 1 51 ? -6.75 36.656 15.18 1 96.75 51 GLY B CA 1
ATOM 1326 C C . GLY B 1 51 ? -7.715 35.781 15.938 1 96.75 51 GLY B C 1
ATOM 1327 O O . GLY B 1 51 ? -7.621 35.656 17.156 1 96.75 51 GLY B O 1
ATOM 1328 N N . ASP B 1 52 ? -8.695 35.156 15.219 1 97.88 52 ASP B N 1
ATOM 1329 C CA . ASP B 1 52 ? -9.703 34.281 15.82 1 97.88 52 ASP B CA 1
ATOM 1330 C C . ASP B 1 52 ? -9.242 32.844 15.828 1 97.88 52 ASP B C 1
ATOM 1332 O O . ASP B 1 52 ? -9.195 32.188 14.781 1 97.88 52 ASP B O 1
ATOM 1336 N N . PRO B 1 53 ? -8.992 32.281 17.016 1 97.81 53 PRO B N 1
ATOM 1337 C CA . PRO B 1 53 ? -8.5 30.891 17.062 1 97.81 53 PRO B CA 1
ATOM 1338 C C . PRO B 1 53 ? -9.508 29.891 16.516 1 97.81 53 PRO B C 1
ATOM 1340 O O . PRO B 1 53 ? -9.117 28.828 16 1 97.81 53 PRO B O 1
ATOM 1343 N N . ASP B 1 54 ? -10.844 30.203 16.562 1 98.38 54 ASP B N 1
ATOM 1344 C CA . ASP B 1 54 ? -11.852 29.297 16.031 1 98.38 54 ASP B CA 1
ATOM 1345 C C . ASP B 1 54 ? -11.68 29.109 14.516 1 98.38 54 ASP B C 1
ATOM 1347 O O . ASP B 1 54 ? -11.953 28.031 13.984 1 98.38 54 ASP B O 1
ATOM 1351 N N . SER B 1 55 ? -11.32 30.156 13.852 1 98.69 55 SER B N 1
ATOM 1352 C CA . SER B 1 55 ? -11.109 30.047 12.406 1 98.69 55 SER B CA 1
ATOM 1353 C C . SER B 1 55 ? -9.953 29.094 12.094 1 98.69 55 SER B C 1
ATOM 1355 O O . SER B 1 55 ? -10.008 28.359 11.109 1 98.69 55 SER B O 1
ATOM 1357 N N . LEU B 1 56 ? -8.852 29.078 12.859 1 98.75 56 LEU B N 1
ATOM 1358 C CA . LEU B 1 56 ? -7.742 28.156 12.68 1 98.75 56 LEU B CA 1
ATOM 1359 C C . LEU B 1 56 ? -8.188 26.719 12.953 1 98.75 56 LEU B C 1
ATOM 1361 O O . LEU B 1 56 ? -7.867 25.812 12.18 1 98.75 56 LEU B O 1
ATOM 1365 N N . LEU B 1 57 ? -8.883 26.516 14.07 1 98.81 57 LEU B N 1
ATOM 1366 C CA . LEU B 1 57 ? -9.352 25.188 14.438 1 98.81 57 LEU B CA 1
ATOM 1367 C C . LEU B 1 57 ? -10.242 24.609 13.352 1 98.81 57 LEU B C 1
ATOM 1369 O O . LEU B 1 57 ? -10.18 23.406 13.062 1 98.81 57 LEU B O 1
ATOM 1373 N N . GLN B 1 58 ? -11.117 25.422 12.766 1 98.81 58 GLN B N 1
ATOM 1374 C CA . GLN B 1 58 ? -11.969 24.969 11.68 1 98.81 58 GLN B CA 1
ATOM 1375 C C . GLN B 1 58 ? -11.141 24.484 10.484 1 98.81 58 GLN B C 1
ATOM 1377 O O . GLN B 1 58 ? -11.438 23.453 9.898 1 98.81 58 GLN B O 1
ATOM 1382 N N . GLU B 1 59 ? -10.125 25.281 10.094 1 98.81 59 GLU B N 1
ATOM 1383 C CA . GLU B 1 59 ? -9.242 24.891 9 1 98.81 59 GLU B CA 1
ATOM 1384 C C . GLU B 1 59 ? -8.5 23.594 9.312 1 98.81 59 GLU B C 1
ATOM 1386 O O . GLU B 1 59 ? -8.344 22.734 8.445 1 98.81 59 GLU B O 1
ATOM 1391 N N . LEU B 1 60 ? -8.031 23.484 10.523 1 98.88 60 LEU B N 1
ATOM 1392 C CA . LEU B 1 60 ? -7.312 22.297 10.953 1 98.88 60 LEU B CA 1
ATOM 1393 C C . LEU B 1 60 ? -8.227 21.078 10.938 1 98.88 60 LEU B C 1
ATOM 1395 O O . LEU B 1 60 ? -7.824 20 10.484 1 98.88 60 LEU B O 1
ATOM 1399 N N . GLU B 1 61 ? -9.398 21.203 11.414 1 98.88 61 GLU B N 1
ATOM 1400 C CA . GLU B 1 61 ? -10.383 20.125 11.398 1 98.88 61 GLU B CA 1
ATOM 1401 C C . GLU B 1 61 ? -10.68 19.672 9.977 1 98.88 61 GLU B C 1
ATOM 1403 O O . GLU B 1 61 ? -10.727 18.469 9.695 1 98.88 61 GLU B O 1
ATOM 1408 N N . LYS B 1 62 ? -10.914 20.625 9.133 1 98.81 62 LYS B N 1
ATOM 1409 C CA . LYS B 1 62 ? -11.164 20.312 7.727 1 98.81 62 LYS B CA 1
ATOM 1410 C C . LYS B 1 62 ? -10 19.531 7.121 1 98.81 62 LYS B C 1
ATOM 1412 O O . LYS B 1 62 ? -10.211 18.562 6.387 1 98.81 62 LYS B O 1
ATOM 1417 N N . TYR B 1 63 ? -8.773 20.031 7.359 1 98.81 63 TYR B N 1
ATOM 1418 C CA . TYR B 1 63 ? -7.59 19.344 6.859 1 98.81 63 TYR B CA 1
ATOM 1419 C C . TYR B 1 63 ? -7.535 17.906 7.375 1 98.81 63 TYR B C 1
ATOM 1421 O O . TYR B 1 63 ? -7.297 16.969 6.605 1 98.81 63 TYR B O 1
ATOM 1429 N N . TYR B 1 64 ? -7.738 17.766 8.711 1 98.81 64 TYR B N 1
ATOM 1430 C CA . TYR B 1 64 ? -7.715 16.453 9.344 1 98.81 64 TYR B CA 1
ATOM 1431 C C . TYR B 1 64 ? -8.75 15.523 8.719 1 98.81 64 TYR B C 1
ATOM 1433 O O . TYR B 1 64 ? -8.438 14.383 8.359 1 98.81 64 TYR B O 1
ATOM 1441 N N . GLU B 1 65 ? -9.969 15.945 8.562 1 98.62 65 GLU B N 1
ATOM 1442 C CA . GLU B 1 65 ? -11.07 15.141 8.055 1 98.62 65 GLU B CA 1
ATOM 1443 C C . GLU B 1 65 ? -10.836 14.734 6.598 1 98.62 65 GLU B C 1
ATOM 1445 O O . GLU B 1 65 ? -11.297 13.68 6.16 1 98.62 65 GLU B O 1
ATOM 1450 N N . ALA B 1 66 ? -10.094 15.578 5.867 1 98.44 66 ALA B N 1
ATOM 1451 C CA . ALA B 1 66 ? -9.844 15.336 4.449 1 98.44 66 ALA B CA 1
ATOM 1452 C C . ALA B 1 66 ? -8.594 14.484 4.25 1 98.44 66 ALA B C 1
ATOM 1454 O O . ALA B 1 66 ? -8.32 14.023 3.139 1 98.44 66 ALA B O 1
ATOM 1455 N N . TYR B 1 67 ? -7.828 14.344 5.355 1 98.75 67 TYR B N 1
ATOM 1456 C CA . TYR B 1 67 ? -6.586 13.586 5.25 1 98.75 67 TYR B CA 1
ATOM 1457 C C . TYR B 1 67 ? -6.863 12.133 4.883 1 98.75 67 TYR B C 1
ATOM 1459 O O . TYR B 1 67 ? -7.656 11.461 5.547 1 98.75 67 TYR B O 1
ATOM 1467 N N . ASP B 1 68 ? -6.293 11.719 3.811 1 98.81 68 ASP B N 1
ATOM 1468 C CA . ASP B 1 68 ? -6.406 10.359 3.291 1 98.81 68 ASP B CA 1
ATOM 1469 C C . ASP B 1 68 ? -5.062 9.633 3.35 1 98.81 68 ASP B C 1
ATOM 1471 O O . ASP B 1 68 ? -4.203 9.844 2.492 1 98.81 68 ASP B O 1
ATOM 1475 N N . SER B 1 69 ? -4.934 8.719 4.328 1 98.75 69 SER B N 1
ATOM 1476 C CA . SER B 1 69 ? -3.652 8.062 4.574 1 98.75 69 SER B CA 1
ATOM 1477 C C . SER B 1 69 ? -3.242 7.191 3.395 1 98.75 69 SER B C 1
ATOM 1479 O O . SER B 1 69 ? -2.051 7.055 3.104 1 98.75 69 SER B O 1
ATOM 1481 N N . ASP B 1 70 ? -4.23 6.617 2.67 1 98.88 70 ASP B N 1
ATOM 1482 C CA . ASP B 1 70 ? -3.924 5.824 1.482 1 98.88 70 ASP B CA 1
ATOM 1483 C C . ASP B 1 70 ? -3.322 6.691 0.381 1 98.88 70 ASP B C 1
ATOM 1485 O O . ASP B 1 70 ? -2.283 6.352 -0.188 1 98.88 70 ASP B O 1
ATOM 1489 N N . TYR B 1 71 ? -3.984 7.789 0.111 1 98.88 71 TYR B N 1
ATOM 1490 C CA . TYR B 1 71 ? -3.496 8.695 -0.92 1 98.88 71 TYR B CA 1
ATOM 1491 C C . TYR B 1 71 ? -2.115 9.234 -0.562 1 98.88 71 TYR B C 1
ATOM 1493 O O . TYR B 1 71 ? -1.219 9.273 -1.408 1 98.88 71 TYR B O 1
ATOM 1501 N N . GLU B 1 72 ? -1.959 9.656 0.709 1 98.75 72 GLU B N 1
ATOM 1502 C CA . GLU B 1 72 ? -0.668 10.172 1.148 1 98.75 72 GLU B CA 1
ATOM 1503 C C . GLU B 1 72 ? 0.425 9.117 1.021 1 98.75 72 GLU B C 1
ATOM 1505 O O . GLU B 1 72 ? 1.543 9.422 0.599 1 98.75 72 GLU B O 1
ATOM 1510 N N . ALA B 1 73 ? 0.088 7.875 1.41 1 98.88 73 ALA B N 1
ATOM 1511 C CA . ALA B 1 73 ? 1.049 6.781 1.271 1 98.88 73 ALA B CA 1
ATOM 1512 C C . ALA B 1 73 ? 1.447 6.582 -0.188 1 98.88 73 ALA B C 1
ATOM 1514 O O . ALA B 1 73 ? 2.629 6.426 -0.499 1 98.88 73 ALA B O 1
ATOM 1515 N N . TYR B 1 74 ? 0.457 6.641 -1.114 1 98.88 74 TYR B N 1
ATOM 1516 C CA . TYR B 1 74 ? 0.683 6.457 -2.543 1 98.88 74 TYR B CA 1
ATOM 1517 C C . TYR B 1 74 ? 1.789 7.379 -3.043 1 98.88 74 TYR B C 1
ATOM 1519 O O . TYR B 1 74 ? 2.617 6.977 -3.863 1 98.88 74 TYR B O 1
ATOM 1527 N N . LEU B 1 75 ? 1.89 8.594 -2.51 1 98.31 75 LEU B N 1
ATOM 1528 C CA . LEU B 1 75 ? 2.855 9.594 -2.947 1 98.31 75 LEU B CA 1
ATOM 1529 C C . LEU B 1 75 ? 4.281 9.148 -2.635 1 98.31 75 LEU B C 1
ATOM 1531 O O . LEU B 1 75 ? 5.238 9.656 -3.227 1 98.31 75 LEU B O 1
ATOM 1535 N N . TRP B 1 76 ? 4.398 8.203 -1.727 1 98.5 76 TRP B N 1
ATO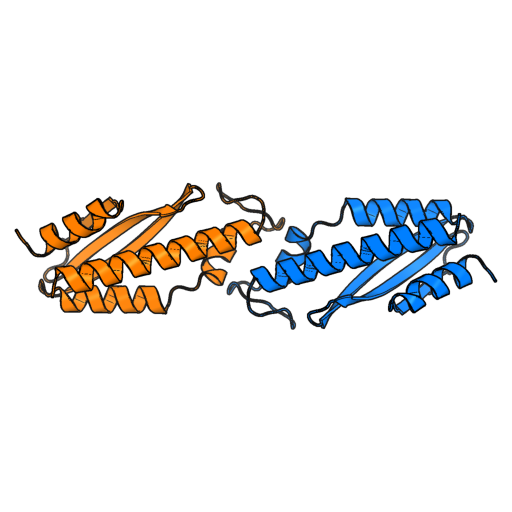M 1536 C CA . TRP B 1 76 ? 5.719 7.754 -1.296 1 98.5 76 TRP B CA 1
ATOM 1537 C C . TRP B 1 76 ? 6.055 6.395 -1.899 1 98.5 76 TRP B C 1
ATOM 1539 O O . TRP B 1 76 ? 7.102 5.82 -1.604 1 98.5 76 TRP B O 1
ATOM 1549 N N . ILE B 1 77 ? 5.172 5.797 -2.672 1 98.81 77 ILE B N 1
ATOM 1550 C CA . ILE B 1 77 ? 5.387 4.512 -3.324 1 98.81 77 ILE B CA 1
ATOM 1551 C C . ILE B 1 77 ? 5.996 4.727 -4.707 1 98.81 77 ILE B C 1
ATOM 1553 O O . ILE B 1 77 ? 5.434 5.453 -5.531 1 98.81 77 ILE B O 1
ATOM 1557 N N . GLY B 1 78 ? 7.16 4.121 -4.945 1 98.75 78 GLY B N 1
ATOM 1558 C CA . GLY B 1 78 ? 7.801 4.18 -6.25 1 98.75 78 GLY B CA 1
ATOM 1559 C C . GLY B 1 78 ? 7.172 3.248 -7.27 1 98.75 78 GLY B C 1
ATOM 1560 O O . GLY B 1 78 ? 6.371 2.381 -6.91 1 98.75 78 GLY B O 1
ATOM 1561 N N . THR B 1 79 ? 7.52 3.355 -8.578 1 98.38 79 THR B N 1
ATOM 1562 C CA . THR B 1 79 ? 6.965 2.57 -9.672 1 98.38 79 THR B CA 1
ATOM 1563 C C . THR B 1 79 ? 7.465 1.13 -9.617 1 98.38 79 THR B C 1
ATOM 1565 O O . THR B 1 79 ? 6.973 0.266 -10.344 1 98.38 79 THR B O 1
ATOM 1568 N N . ASP B 1 80 ? 8.398 0.819 -8.75 1 98.38 80 ASP B N 1
ATOM 1569 C CA . ASP B 1 80 ? 8.867 -0.546 -8.539 1 98.38 80 ASP B CA 1
ATOM 1570 C C . ASP B 1 80 ? 8.133 -1.21 -7.379 1 98.38 80 ASP B C 1
ATOM 1572 O O . ASP B 1 80 ? 8.484 -2.314 -6.961 1 98.38 80 ASP B O 1
ATOM 1576 N N . GLY B 1 81 ? 7.16 -0.475 -6.773 1 98.62 81 GLY B N 1
ATOM 1577 C CA . GLY B 1 81 ? 6.34 -1.032 -5.707 1 98.62 81 GLY B CA 1
ATOM 1578 C C . GLY B 1 81 ? 6.965 -0.883 -4.332 1 98.62 81 GLY B C 1
ATOM 1579 O O . GLY B 1 81 ? 6.531 -1.525 -3.375 1 98.62 81 GLY B O 1
ATOM 1580 N N . HIS B 1 82 ? 7.984 -0.043 -4.195 1 98.88 82 HIS B N 1
ATOM 1581 C CA . HIS B 1 82 ? 8.656 0.149 -2.914 1 98.88 82 HIS B CA 1
ATOM 1582 C C . HIS B 1 82 ? 8.758 1.63 -2.562 1 98.88 82 HIS B C 1
ATOM 1584 O O . HIS B 1 82 ? 8.484 2.492 -3.398 1 98.88 82 HIS B O 1
ATOM 1590 N N . GLY B 1 83 ? 9.086 1.847 -1.333 1 98.69 83 GLY B N 1
ATOM 1591 C CA . GLY B 1 83 ? 9.18 3.225 -0.881 1 98.69 83 GLY B CA 1
ATOM 1592 C C . GLY B 1 83 ? 10.258 4.016 -1.602 1 98.69 83 GLY B C 1
ATOM 1593 O O . GLY B 1 83 ? 11.344 3.488 -1.882 1 98.69 83 GLY B O 1
ATOM 1594 N N . LYS B 1 84 ? 9.93 5.195 -1.906 1 98.19 84 LYS B N 1
ATOM 1595 C CA . LYS B 1 84 ? 10.89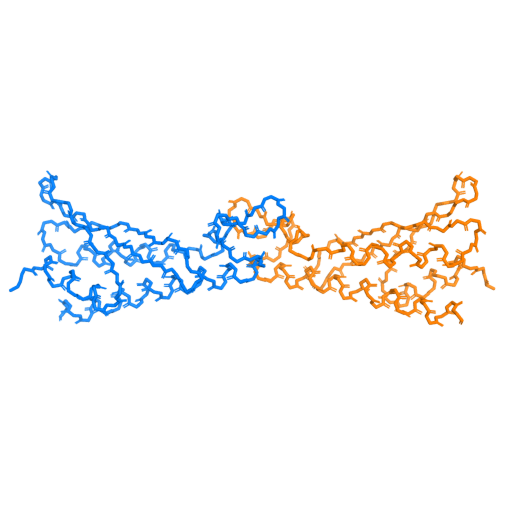8 6.105 -2.508 1 98.19 84 LYS B CA 1
ATOM 1596 C C . LYS B 1 84 ? 11.195 7.281 -1.583 1 98.19 84 LYS B C 1
ATOM 1598 O O . LYS B 1 84 ? 10.484 7.5 -0.6 1 98.19 84 LYS B O 1
ATOM 1603 N N . ASN B 1 85 ? 12.359 7.957 -1.747 1 96.56 85 ASN B N 1
ATOM 1604 C CA . ASN B 1 85 ? 12.727 9.188 -1.054 1 96.56 85 ASN B CA 1
ATOM 1605 C C . ASN B 1 85 ? 12.766 8.984 0.459 1 96.56 85 ASN B C 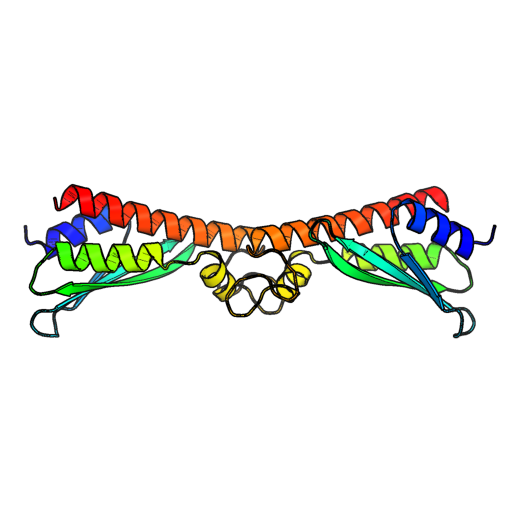1
ATOM 1607 O O . ASN B 1 85 ? 12.258 9.82 1.213 1 96.56 85 ASN B O 1
ATOM 1611 N N . GLY B 1 86 ? 13.273 7.844 0.87 1 96.19 86 GLY B N 1
ATOM 1612 C CA . GLY B 1 86 ? 13.508 7.621 2.287 1 96.19 86 GLY B CA 1
ATOM 1613 C C . GLY B 1 86 ? 12.359 6.922 2.984 1 96.19 86 GLY B C 1
ATOM 1614 O O . GLY B 1 86 ? 12.438 6.621 4.176 1 96.19 86 GLY B O 1
ATOM 1615 N N . ALA B 1 87 ? 11.227 6.707 2.244 1 98.25 87 ALA B N 1
ATOM 1616 C CA . ALA B 1 87 ? 10.117 5.961 2.832 1 98.25 87 ALA B CA 1
ATOM 1617 C C . ALA B 1 87 ? 10.5 4.5 3.055 1 98.25 87 ALA B C 1
ATOM 1619 O O . ALA B 1 87 ? 11.438 3.994 2.438 1 98.25 87 ALA B O 1
ATOM 1620 N N . PRO B 1 88 ? 9.734 3.795 3.986 1 98.81 88 PRO B N 1
ATOM 1621 C CA . PRO B 1 88 ? 9.984 2.373 4.227 1 98.81 88 PRO B CA 1
ATOM 1622 C C . PRO B 1 88 ? 9.906 1.535 2.953 1 98.81 88 PRO B C 1
ATOM 1624 O O . PRO B 1 88 ? 9.203 1.905 2.01 1 98.81 88 PRO B O 1
ATOM 1627 N N . TYR B 1 89 ? 10.586 0.49 2.951 1 98.88 89 TYR B N 1
ATOM 1628 C CA . TYR B 1 89 ? 10.703 -0.357 1.769 1 98.88 89 TYR B CA 1
ATOM 1629 C C . TYR B 1 89 ? 9.367 -0.996 1.424 1 98.88 89 TYR B C 1
ATOM 1631 O O . TYR B 1 89 ? 8.984 -1.056 0.253 1 98.88 89 TYR B O 1
ATOM 1639 N N . HIS B 1 90 ? 8.633 -1.475 2.424 1 98.88 90 HIS B N 1
ATOM 1640 C CA . HIS B 1 90 ? 7.375 -2.189 2.209 1 98.88 90 HIS B CA 1
ATOM 1641 C C . HIS B 1 90 ? 6.188 -1.232 2.213 1 98.88 90 HIS B C 1
ATOM 1643 O O . HIS B 1 90 ? 6.098 -0.354 3.072 1 98.88 90 HIS B O 1
ATOM 1649 N N . ILE B 1 91 ? 5.234 -1.453 1.372 1 98.94 91 ILE B N 1
ATOM 1650 C CA . ILE B 1 91 ? 4.074 -0.586 1.19 1 98.94 91 ILE B CA 1
ATOM 1651 C C . ILE B 1 91 ? 3.264 -0.531 2.482 1 98.94 91 ILE B C 1
ATOM 1653 O O . ILE B 1 91 ? 2.824 0.542 2.902 1 98.94 91 ILE B O 1
ATOM 1657 N N . LYS B 1 92 ? 3.086 -1.636 3.172 1 98.88 92 LYS B N 1
ATOM 1658 C CA . LYS B 1 92 ? 2.295 -1.643 4.398 1 98.88 92 LYS B CA 1
ATOM 1659 C C . LYS B 1 92 ? 2.887 -0.697 5.441 1 98.88 92 LYS B C 1
ATOM 1661 O O . LYS B 1 92 ? 2.152 -0.019 6.16 1 98.88 92 LYS B O 1
ATOM 1666 N N . ASP B 1 93 ? 4.176 -0.673 5.445 1 98.88 93 ASP B N 1
ATOM 1667 C CA . ASP B 1 93 ? 4.844 0.203 6.402 1 98.88 93 ASP B CA 1
ATOM 1668 C C . ASP B 1 93 ? 4.656 1.671 6.027 1 98.88 93 ASP B C 1
ATOM 1670 O O . ASP B 1 93 ? 4.551 2.533 6.902 1 98.88 93 ASP B O 1
ATOM 1674 N N . ILE B 1 94 ? 4.672 1.941 4.785 1 98.88 94 ILE B N 1
ATOM 1675 C CA . ILE B 1 94 ? 4.43 3.305 4.32 1 98.88 9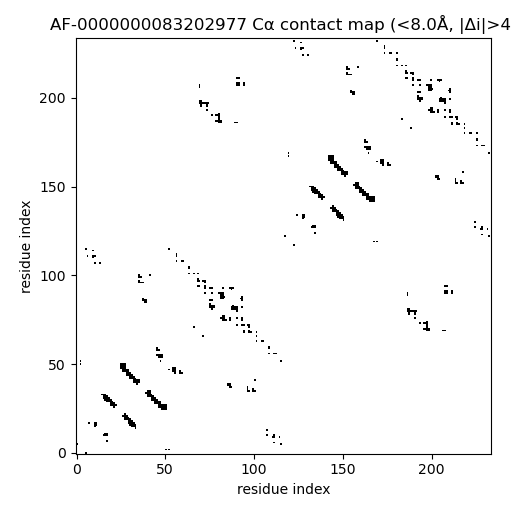4 ILE B CA 1
ATOM 1676 C C . ILE B 1 94 ? 3.031 3.752 4.742 1 98.88 94 ILE B C 1
ATOM 1678 O O . ILE B 1 94 ? 2.859 4.848 5.281 1 98.88 94 ILE B O 1
ATOM 1682 N N . VAL B 1 95 ? 2.014 2.857 4.512 1 98.94 95 VAL B N 1
ATOM 1683 C CA . VAL B 1 95 ? 0.645 3.189 4.895 1 98.94 95 VAL B CA 1
ATOM 1684 C C . VAL B 1 95 ? 0.571 3.416 6.406 1 98.94 95 VAL B C 1
ATOM 1686 O O . VAL B 1 95 ? -0.039 4.387 6.863 1 98.94 95 VAL B O 1
ATOM 1689 N N . SER B 1 96 ? 1.207 2.574 7.148 1 98.94 96 SER B N 1
ATOM 1690 C CA . SER B 1 96 ? 1.214 2.721 8.602 1 98.94 96 SER B CA 1
ATOM 1691 C C . SER B 1 96 ? 1.826 4.051 9.016 1 98.94 96 SER B C 1
ATOM 1693 O O . SER B 1 96 ? 1.367 4.68 9.977 1 98.94 96 SER B O 1
ATOM 1695 N N . ASP B 1 97 ? 2.867 4.434 8.305 1 98.88 97 ASP B N 1
ATOM 1696 C CA . ASP B 1 97 ? 3.523 5.703 8.602 1 98.88 97 ASP B CA 1
ATOM 1697 C C . ASP B 1 97 ? 2.588 6.883 8.336 1 98.88 97 ASP B C 1
ATOM 1699 O O . ASP B 1 97 ? 2.547 7.84 9.109 1 98.88 97 ASP B O 1
ATOM 1703 N N . MET B 1 98 ? 1.796 6.805 7.266 1 98.88 98 MET B N 1
ATOM 1704 C CA . MET B 1 98 ? 0.867 7.883 6.949 1 98.88 98 MET B CA 1
ATOM 1705 C C . MET B 1 98 ? -0.338 7.859 7.883 1 98.88 98 MET B C 1
ATOM 1707 O O . MET B 1 98 ? -0.918 8.906 8.18 1 98.88 98 MET B O 1
ATOM 1711 N N . GLU B 1 99 ? -0.677 6.691 8.367 1 98.94 99 GLU B N 1
ATOM 1712 C CA . GLU B 1 99 ? -1.701 6.609 9.406 1 98.94 99 GLU B CA 1
ATOM 1713 C C . GLU B 1 99 ? -1.225 7.258 10.703 1 98.94 99 GLU B C 1
ATOM 1715 O O . GLU B 1 99 ? -2.008 7.898 11.406 1 98.94 99 GLU B O 1
ATOM 1720 N N . ALA B 1 100 ? 0.03 7.07 11 1 98.88 100 ALA B N 1
ATOM 1721 C CA . ALA B 1 100 ? 0.601 7.734 12.164 1 98.88 100 ALA B CA 1
ATOM 1722 C C . ALA B 1 100 ? 0.582 9.25 12 1 98.88 100 ALA B C 1
ATOM 1724 O O . ALA B 1 100 ? 0.292 9.984 12.953 1 98.88 100 ALA B O 1
ATOM 1725 N N . ALA B 1 101 ? 0.902 9.703 10.773 1 98.81 101 ALA B N 1
ATOM 1726 C CA . ALA B 1 101 ? 0.813 11.133 10.484 1 98.81 101 ALA B CA 1
ATOM 1727 C C . ALA B 1 101 ? -0.599 11.656 10.734 1 98.81 101 ALA B C 1
ATOM 1729 O O . ALA B 1 101 ? -0.777 12.727 11.312 1 98.81 101 ALA B O 1
ATOM 1730 N N . GLU B 1 102 ? -1.596 10.875 10.305 1 98.88 102 GLU B N 1
ATOM 1731 C CA . GLU B 1 102 ? -2.988 11.242 10.539 1 98.88 102 GLU B CA 1
ATOM 1732 C C . GLU B 1 102 ? -3.281 11.391 12.031 1 98.88 102 GLU B C 1
ATOM 1734 O O . GLU B 1 102 ? -3.934 12.344 12.453 1 98.88 102 GLU B O 1
ATOM 1739 N N . ALA B 1 103 ? -2.785 10.5 12.797 1 98.88 103 ALA B N 1
ATOM 1740 C CA . ALA B 1 103 ? -2.979 10.523 14.242 1 98.88 103 ALA B CA 1
ATOM 1741 C C . ALA B 1 103 ? -2.287 11.734 14.867 1 98.88 103 ALA B C 1
ATOM 1743 O O . ALA B 1 103 ? -2.785 12.312 15.836 1 98.88 103 ALA B O 1
ATOM 1744 N N . MET B 1 104 ? -1.117 12.086 14.336 1 98.88 104 MET B N 1
ATOM 1745 C CA . MET B 1 104 ? -0.4 13.266 14.805 1 98.88 104 MET B CA 1
ATOM 1746 C C . MET B 1 104 ? -1.228 14.531 14.594 1 98.88 104 MET B C 1
ATOM 1748 O O . MET B 1 104 ? -1.279 15.398 15.461 1 98.88 104 MET B O 1
ATOM 1752 N N . ILE B 1 105 ? -1.875 14.609 13.43 1 98.88 105 ILE B N 1
ATOM 1753 C CA . ILE B 1 105 ? -2.738 15.742 13.125 1 98.88 105 ILE B CA 1
ATOM 1754 C C . ILE B 1 105 ? -3.904 15.781 14.109 1 98.88 105 ILE B C 1
ATOM 1756 O O . ILE B 1 105 ? -4.234 16.844 14.641 1 98.88 105 ILE B O 1
ATOM 1760 N N . ASP B 1 106 ? -4.516 14.648 14.32 1 98.88 106 ASP B N 1
ATOM 1761 C CA . ASP B 1 106 ? -5.637 14.547 15.25 1 98.88 106 ASP B CA 1
ATOM 1762 C C . ASP B 1 106 ? -5.234 15.016 16.656 1 98.88 106 ASP B C 1
ATOM 1764 O O . ASP B 1 106 ? -5.961 15.781 17.281 1 98.88 106 ASP B O 1
ATOM 1768 N N . THR B 1 107 ? -4.109 14.57 17.109 1 98.94 107 THR B N 1
ATOM 1769 C CA . THR B 1 107 ? -3.611 14.953 18.422 1 98.94 107 THR B CA 1
ATOM 1770 C C . THR B 1 107 ? -3.402 16.469 18.5 1 98.94 107 THR B C 1
ATOM 1772 O O . THR B 1 107 ? -3.76 17.094 19.5 1 98.94 107 THR B O 1
ATOM 1775 N N . LEU B 1 108 ? -2.781 17.047 17.453 1 98.88 108 LEU B N 1
ATOM 1776 C CA . LEU B 1 108 ? -2.588 18.484 17.406 1 98.88 108 LEU B CA 1
ATOM 1777 C C . LEU B 1 108 ? -3.924 19.219 17.484 1 98.88 108 LEU B C 1
ATOM 1779 O O . LEU B 1 108 ? -4.082 20.141 18.297 1 98.88 108 LEU B O 1
ATOM 1783 N N . TYR B 1 109 ? -4.875 18.766 16.672 1 98.88 109 TYR B N 1
ATOM 1784 C CA . TYR B 1 109 ? -6.199 19.375 16.625 1 98.88 109 TYR B CA 1
ATOM 1785 C C . TYR B 1 109 ? -6.867 19.328 18 1 98.88 109 TYR B C 1
ATOM 1787 O O . TYR B 1 109 ? -7.309 20.359 18.516 1 98.88 109 TYR B O 1
ATOM 1795 N N . GLU B 1 110 ? -6.883 18.188 18.656 1 98.88 110 GLU B N 1
ATOM 1796 C CA . GLU B 1 110 ? -7.578 18 19.922 1 98.88 110 GLU B CA 1
ATOM 1797 C C . GLU B 1 110 ? -6.898 18.781 21.047 1 98.88 110 GLU B C 1
ATOM 1799 O O . GLU B 1 110 ? -7.566 19.344 21.906 1 98.88 110 GLU B O 1
ATOM 1804 N N . THR B 1 111 ? -5.613 18.797 21.016 1 98.88 111 THR B N 1
ATOM 1805 C CA . THR B 1 111 ? -4.887 19.516 22.062 1 98.88 111 THR B CA 1
ATOM 1806 C C . THR B 1 111 ? -5.102 21.016 21.938 1 98.88 111 THR B C 1
ATOM 1808 O O . THR B 1 111 ? -5.328 21.703 22.938 1 98.88 111 THR B O 1
ATOM 1811 N N . LEU B 1 112 ? -5.027 21.531 20.719 1 98.81 112 LEU B N 1
ATOM 1812 C CA . LEU B 1 112 ? -5.297 22.938 20.484 1 98.81 112 LEU B CA 1
ATOM 1813 C C . LEU B 1 112 ? -6.73 23.297 20.875 1 98.81 112 LEU B C 1
ATOM 1815 O O . LEU B 1 112 ? -6.977 24.312 21.516 1 98.81 112 LEU B O 1
ATOM 1819 N N . LYS B 1 113 ? -7.633 22.438 20.484 1 98.5 113 LYS B N 1
ATOM 1820 C CA . LYS B 1 113 ? -9.039 22.641 20.812 1 98.5 113 LYS B CA 1
ATOM 1821 C C . LYS B 1 113 ? -9.242 22.766 22.312 1 98.5 113 LYS B C 1
ATOM 1823 O O . LYS B 1 113 ? -9.969 23.641 22.781 1 98.5 113 LYS B O 1
ATOM 1828 N N . THR B 1 114 ? -8.57 22.016 23.016 1 98.25 114 THR B N 1
ATOM 1829 C CA . THR B 1 114 ? -8.68 22 24.484 1 98.25 114 THR B CA 1
ATOM 1830 C C . THR B 1 114 ? -7.977 23.203 25.094 1 98.25 114 THR B C 1
ATOM 1832 O O . THR B 1 114 ? -8.492 23.828 26.031 1 98.25 114 THR B O 1
ATOM 1835 N N . ALA B 1 115 ? -6.812 23.578 24.562 1 97.56 115 ALA B N 1
ATOM 1836 C CA . ALA B 1 115 ? -5.969 24.625 25.125 1 97.56 115 ALA B CA 1
ATOM 1837 C C . ALA B 1 115 ? -6.547 26.016 24.828 1 97.56 115 ALA B C 1
ATOM 1839 O O . ALA B 1 115 ? -6.336 26.953 25.594 1 97.56 115 ALA B O 1
ATOM 1840 N N . LEU B 1 116 ? -7.219 26.109 23.734 1 95.94 116 LEU B N 1
ATOM 1841 C CA . LEU B 1 116 ? -7.684 27.406 23.297 1 95.94 116 LEU B CA 1
ATOM 1842 C C . LEU B 1 116 ? -9.133 27.656 23.719 1 95.94 116 LEU B C 1
ATOM 1844 O O . LEU B 1 116 ? -9.648 28.75 23.578 1 95.94 116 LEU B O 1
ATOM 1848 N N . LYS B 1 117 ? -9.844 26.641 24.078 1 86.38 117 LYS B N 1
ATOM 1849 C CA . LYS B 1 117 ? -11.164 26.828 24.656 1 86.38 117 LYS B CA 1
ATOM 1850 C C . LYS B 1 117 ? -11.078 27.109 26.156 1 86.38 117 LYS B C 1
ATOM 1852 O O . LYS B 1 117 ? -10.117 26.719 26.812 1 86.38 117 LYS B O 1
#

Radius of gyration: 26.22 Å; Cα contacts (8 Å, |Δi|>4): 357; chains: 2; bounding box: 26×82×56 Å

Organism: NCBI:txid214856

Secondary structure (DSSP, 8-state):
--HHHHHHHHHHHTT-EEEEE--STTEEEEEEEEE-TT--EEEEEEEEETTBHHHHHHHHHHHHHH--HHHHHHTTB-TTSSB-TT--SSHHHHHHHHHHHHHHHHHHHHHHHHHH-/--HHHHHHHHHHHTT-EEEEE--STTEEEEEEEEE-TT--EEEEEEEEETTBHHHHHHHHHHHHHH--HHHHHHTTB-TTSSB-TT--SSHHHHHHHHHHHHHHHHHHHHHHHHHH-

Nearest PDB structures (foldseek):
  6m1u-assembly1_A  TM=8.007E-01  e=1.005E+00  Homo sapiens
  6v3q-assembly1_B  TM=7.604E-01  e=1.138E+00  Pseudomonas aeruginosa
  4xrt-assembly2_B  TM=5.041E-01  e=4.483E-01  Streptomyces steffisburgensis
  4xrw-assembly1_A  TM=5.288E-01  e=1.651E+00  Amycolatopsis orientalis
  4xrt-assembly1_A  TM=4.438E-01  e=6.506E-01  Streptomyces steffisburgensis